Protein AF-A0A7S2IHF7-F1 (afdb_monomer_lite)

pLDDT: mean 71.05, std 26.05, range [34.0, 98.81]

Secondary structure (DSSP, 8-state):
-----------S----PPPS--TT-TT--HHHHHHHHHHHHHHHHHHHHHHHHHHHHHHHHHHHHHHHHHHHHHHHHHHHHHHHHHHHHHHHHHHHHHHHHHHHHHHHHHHHHHHHHHHHHHHHHHHHHHHHHHHHHHHHHH------------PPPP-------------------------PPPP-PPP--PPPPPP-------------------------

Foldseek 3Di:
DDDDDDDDDPDDDDPPDDDPPDPPPPDCPPVNVVVVVVVVVVVVVVVVVVVVVVVVVVVVVVVVVVVVVVVVVVVVVVVVVVVVVVVVVVVVVVVVVVVVVVVVVVVVVVVVVVVVVVVVVVVVVVVVVVVVVVVVVVVVVVPPDDDDDDDDDDDDDDDDDPPDDDPPDDDDPPDDDPPPPDPDDDDDDDDPDDDDDPDDDDDDDDDDDDDDDDDDDDDDDDDD

Radius of gyration: 58.21 Å; chains: 1; bounding box: 93×61×175 Å

Organism: NCBI:txid1333877

Structure (mmCIF, N/CA/C/O backbone):
data_AF-A0A7S2IHF7-F1
#
_entry.id   AF-A0A7S2IHF7-F1
#
loop_
_atom_site.group_PDB
_atom_site.id
_atom_site.type_symbol
_atom_site.label_atom_id
_atom_site.label_alt_id
_atom_site.label_comp_id
_atom_site.label_asym_id
_atom_site.label_entity_id
_atom_site.label_seq_id
_atom_site.pdbx_PDB_ins_code
_atom_site.Cartn_x
_atom_site.Cartn_y
_atom_site.Cartn_z
_atom_site.occupancy
_atom_site.B_iso_or_equiv
_atom_site.auth_seq_id
_atom_site.auth_comp_id
_atom_site.auth_asym_id
_atom_site.auth_atom_id
_atom_site.pdbx_PDB_model_num
ATOM 1 N N . VAL A 1 1 ? 30.485 -37.195 -53.547 1.00 47.12 1 VAL A N 1
ATOM 2 C CA . VAL A 1 1 ? 30.297 -36.501 -54.841 1.00 47.12 1 VAL A CA 1
ATOM 3 C C . VAL A 1 1 ? 31.143 -35.241 -54.797 1.00 47.12 1 VAL A C 1
ATOM 5 O O . VAL A 1 1 ? 30.773 -34.296 -54.117 1.00 47.12 1 VAL A O 1
ATOM 8 N N . GLN A 1 2 ? 32.349 -35.296 -55.366 1.00 35.88 2 GLN A N 1
ATOM 9 C CA . GLN A 1 2 ? 33.248 -34.144 -55.446 1.00 35.88 2 GLN A CA 1
ATOM 10 C C . GLN A 1 2 ? 32.819 -33.263 -56.622 1.00 35.88 2 GLN A C 1
ATOM 12 O O . GLN A 1 2 ? 32.688 -33.765 -57.735 1.00 35.88 2 GLN A O 1
ATOM 17 N N . ALA A 1 3 ? 32.587 -31.975 -56.370 1.00 44.91 3 ALA A N 1
ATOM 18 C CA . ALA A 1 3 ? 32.311 -30.992 -57.408 1.00 44.91 3 ALA A CA 1
ATOM 19 C C . ALA A 1 3 ? 33.636 -30.386 -57.891 1.0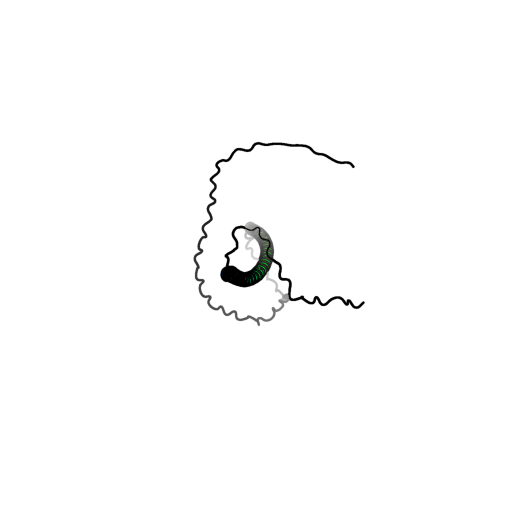0 44.91 3 ALA A C 1
ATOM 21 O O . ALA A 1 3 ? 34.196 -29.480 -57.278 1.00 44.91 3 ALA A O 1
ATOM 22 N N . THR A 1 4 ? 34.157 -30.933 -58.983 1.00 48.97 4 THR A N 1
ATOM 23 C CA . THR A 1 4 ? 35.101 -30.269 -59.883 1.00 48.97 4 THR A CA 1
ATOM 24 C C . THR A 1 4 ? 34.315 -29.383 -60.848 1.00 48.97 4 THR A C 1
ATOM 26 O O . THR A 1 4 ? 33.292 -29.839 -61.340 1.00 48.97 4 THR A O 1
ATOM 29 N N . LEU A 1 5 ? 34.799 -28.155 -61.105 1.00 43.44 5 LEU A N 1
ATOM 30 C CA . LEU A 1 5 ? 34.499 -27.208 -62.213 1.00 43.44 5 LEU A CA 1
ATOM 31 C C . LEU A 1 5 ? 34.428 -25.779 -61.636 1.00 43.44 5 LEU A C 1
ATOM 33 O O . LEU A 1 5 ? 33.705 -25.546 -60.682 1.00 43.44 5 LEU A O 1
ATOM 37 N N . ALA A 1 6 ? 35.107 -24.746 -62.126 1.00 44.78 6 ALA A N 1
ATOM 38 C CA . ALA A 1 6 ? 36.103 -24.588 -63.175 1.00 44.78 6 ALA A CA 1
ATOM 39 C C . ALA A 1 6 ? 36.870 -23.290 -62.842 1.00 44.78 6 ALA A C 1
ATOM 41 O O . ALA A 1 6 ? 36.263 -22.293 -62.449 1.00 44.78 6 ALA A O 1
ATOM 42 N N . LYS A 1 7 ? 38.202 -23.285 -62.971 1.00 44.66 7 LYS A N 1
ATOM 43 C CA . LYS A 1 7 ? 39.003 -22.056 -62.870 1.00 44.66 7 LYS A CA 1
ATOM 44 C C . LYS A 1 7 ? 38.738 -21.214 -64.118 1.00 44.66 7 LYS A C 1
ATOM 46 O O . LYS A 1 7 ? 39.172 -21.589 -65.202 1.00 44.66 7 LYS A O 1
ATOM 51 N N . ALA A 1 8 ? 38.037 -20.095 -63.965 1.00 45.62 8 ALA A N 1
ATOM 52 C CA . ALA A 1 8 ? 37.931 -19.088 -65.012 1.00 45.62 8 ALA A CA 1
ATOM 53 C C . ALA A 1 8 ? 39.279 -18.363 -65.134 1.00 45.62 8 ALA A C 1
ATOM 55 O O . ALA A 1 8 ? 39.647 -17.543 -64.293 1.00 45.62 8 ALA A O 1
ATOM 56 N N . THR A 1 9 ? 40.039 -18.710 -66.166 1.00 46.09 9 THR A N 1
ATOM 57 C CA . THR A 1 9 ? 41.193 -17.941 -66.624 1.00 46.09 9 THR A CA 1
ATOM 58 C C . THR A 1 9 ? 40.673 -16.658 -67.264 1.00 46.09 9 THR A C 1
ATOM 60 O O . THR A 1 9 ? 40.050 -16.706 -68.324 1.00 46.09 9 THR A O 1
ATOM 63 N N . TRP A 1 10 ? 40.890 -15.516 -66.613 1.00 39.16 10 TRP A N 1
ATOM 64 C CA . TRP A 1 10 ? 40.665 -14.214 -67.233 1.00 39.16 10 TRP A CA 1
ATOM 65 C C . TRP A 1 10 ? 41.700 -14.035 -68.341 1.00 39.16 10 TRP A C 1
ATOM 67 O O . TRP A 1 10 ? 42.886 -13.871 -68.071 1.00 39.16 10 TRP A O 1
ATOM 77 N N . ALA A 1 11 ? 41.246 -14.139 -69.586 1.00 40.59 11 ALA A N 1
ATOM 78 C CA . ALA A 1 11 ? 42.044 -13.805 -70.749 1.00 40.59 11 ALA A CA 1
ATOM 79 C C . ALA A 1 11 ? 42.233 -12.282 -70.794 1.00 40.59 11 ALA A C 1
ATOM 81 O O . ALA A 1 11 ? 41.284 -11.527 -71.012 1.00 40.59 11 ALA A O 1
ATOM 82 N N . GLU A 1 12 ? 43.469 -11.842 -70.567 1.00 47.75 12 GLU A N 1
ATOM 83 C CA . GLU A 1 12 ? 43.973 -10.564 -71.061 1.00 47.75 12 GLU A CA 1
ATOM 84 C C . GLU A 1 12 ? 43.771 -10.490 -72.581 1.00 47.75 12 GLU A C 1
ATOM 86 O O . GLU A 1 12 ? 44.099 -11.428 -73.307 1.00 47.75 12 GLU A O 1
ATOM 91 N N . GLY A 1 13 ? 43.256 -9.357 -73.064 1.00 53.56 13 GLY A N 1
ATOM 92 C CA . GLY A 1 13 ? 43.267 -9.025 -74.490 1.00 53.56 13 GLY A CA 1
ATOM 93 C C . GLY A 1 13 ? 41.929 -9.160 -75.214 1.00 53.56 13 GLY A C 1
ATOM 94 O O . GLY A 1 13 ? 41.817 -9.900 -76.183 1.00 53.56 13 GLY A O 1
ATOM 95 N N . ALA A 1 14 ? 40.934 -8.361 -74.823 1.00 43.34 14 ALA A N 1
ATOM 96 C CA . ALA A 1 14 ? 39.845 -7.981 -75.721 1.00 43.34 14 ALA A CA 1
ATOM 97 C C . ALA A 1 14 ? 39.865 -6.457 -75.894 1.00 43.34 14 ALA A C 1
ATOM 99 O O . ALA A 1 14 ? 39.253 -5.710 -75.132 1.00 43.34 14 ALA A O 1
ATOM 100 N N . SER A 1 15 ? 40.619 -6.003 -76.899 1.00 52.41 15 SER A N 1
ATOM 101 C CA . SER A 1 15 ? 40.496 -4.657 -77.460 1.00 52.41 15 SER A CA 1
ATOM 102 C C . SER A 1 15 ? 39.120 -4.552 -78.119 1.00 52.41 15 SER A C 1
ATOM 104 O O . SER A 1 15 ? 38.928 -4.931 -79.273 1.00 52.41 15 SER A O 1
ATOM 106 N N . LEU A 1 16 ? 38.127 -4.128 -77.341 1.00 47.09 16 LEU A N 1
ATOM 107 C CA . LEU A 1 16 ? 36.804 -3.791 -77.844 1.00 47.09 16 LEU A CA 1
ATOM 108 C C . LEU A 1 16 ? 36.892 -2.402 -78.477 1.00 47.09 16 LEU A C 1
ATOM 110 O O . LEU A 1 16 ? 36.937 -1.385 -77.786 1.00 47.09 16 LEU A O 1
ATOM 114 N N . ALA A 1 17 ? 36.948 -2.384 -79.808 1.00 46.88 17 ALA A N 1
ATOM 115 C CA . ALA A 1 17 ? 36.742 -1.187 -80.606 1.00 46.88 17 ALA A CA 1
ATOM 116 C C . ALA A 1 17 ? 35.427 -0.506 -80.183 1.00 46.88 17 ALA A C 1
ATOM 118 O O . ALA A 1 17 ? 34.369 -1.136 -80.130 1.00 46.88 17 ALA A O 1
ATOM 119 N N . ALA A 1 18 ? 35.521 0.778 -79.841 1.00 46.97 18 ALA A N 1
ATOM 120 C CA . ALA A 1 18 ? 34.407 1.572 -79.345 1.00 46.97 18 ALA A CA 1
ATOM 121 C C . ALA A 1 18 ? 33.291 1.704 -80.405 1.00 46.97 18 ALA A C 1
ATOM 123 O O . ALA A 1 18 ? 33.592 1.996 -81.565 1.00 46.97 18 ALA A O 1
ATOM 124 N N . PRO A 1 19 ? 32.003 1.552 -80.042 1.00 45.91 19 PRO A N 1
ATOM 125 C CA . PRO A 1 19 ? 30.912 1.832 -80.964 1.00 45.91 19 PRO A CA 1
ATOM 126 C C . PRO A 1 19 ? 30.807 3.348 -81.210 1.00 45.91 19 PRO A C 1
ATOM 128 O O . PRO A 1 19 ? 30.546 4.136 -80.302 1.00 45.91 19 PRO A O 1
ATOM 131 N N . ALA A 1 20 ? 31.013 3.750 -82.465 1.00 52.78 20 ALA A N 1
ATOM 132 C CA . ALA A 1 20 ? 31.116 5.134 -82.934 1.00 52.78 20 ALA A CA 1
ATOM 133 C C . ALA A 1 20 ? 29.759 5.855 -83.107 1.00 52.78 20 ALA A C 1
ATOM 135 O O . ALA A 1 20 ? 29.514 6.481 -84.135 1.00 52.78 20 ALA A O 1
ATOM 136 N N . TRP A 1 21 ? 28.864 5.790 -82.115 1.00 49.66 21 TRP A N 1
ATOM 137 C CA . TRP A 1 21 ? 27.561 6.478 -82.186 1.00 49.66 21 TRP A CA 1
ATOM 138 C C . TRP A 1 21 ? 27.109 7.125 -80.867 1.00 49.66 21 TRP A C 1
ATOM 140 O O . TRP A 1 21 ? 25.927 7.151 -80.541 1.00 49.66 21 TRP A O 1
ATOM 150 N N . VAL A 1 22 ? 28.044 7.719 -80.120 1.00 42.94 22 VAL A N 1
ATOM 151 C CA . VAL A 1 22 ? 27.706 8.701 -79.074 1.00 42.94 22 VAL A CA 1
ATOM 152 C C . VAL A 1 22 ? 28.400 10.025 -79.409 1.00 42.94 22 VAL A C 1
ATOM 154 O O . VAL A 1 22 ? 29.576 10.203 -79.078 1.00 42.94 22 VAL A O 1
ATOM 157 N N . PRO A 1 23 ? 27.721 10.968 -80.089 1.00 46.62 23 PRO A N 1
ATOM 158 C CA . PRO A 1 23 ? 28.253 12.308 -80.280 1.00 46.62 23 PRO A CA 1
ATOM 159 C C . PRO A 1 23 ? 28.192 13.034 -78.932 1.00 46.62 23 PRO A C 1
ATOM 161 O O . PRO A 1 23 ? 27.117 13.394 -78.463 1.00 46.62 23 PRO A O 1
ATOM 164 N N . GLY A 1 24 ? 29.346 13.200 -78.282 1.00 53.09 24 GLY A N 1
ATOM 165 C CA . GLY A 1 24 ? 29.470 13.987 -77.047 1.00 53.09 24 GLY A CA 1
ATOM 166 C C . GLY A 1 24 ? 30.483 13.477 -76.019 1.00 53.09 24 GLY A C 1
ATOM 167 O O . GLY A 1 24 ? 30.840 14.224 -75.115 1.00 53.09 24 GLY A O 1
ATOM 168 N N . CYS A 1 25 ? 30.994 12.247 -76.148 1.00 50.47 25 CYS A N 1
ATOM 169 C CA . CYS A 1 25 ? 31.891 11.653 -75.140 1.00 50.47 25 CYS A CA 1
ATOM 170 C C . CYS A 1 25 ? 33.349 11.471 -75.600 1.00 50.47 25 CYS A C 1
ATOM 172 O O . CYS A 1 25 ? 34.126 10.799 -74.928 1.00 50.47 25 CYS A O 1
ATOM 174 N N . ALA A 1 26 ? 33.757 12.073 -76.718 1.00 49.72 26 ALA A N 1
ATOM 175 C CA . ALA A 1 26 ? 35.154 12.086 -77.158 1.00 49.72 26 ALA A CA 1
ATOM 176 C C . ALA A 1 26 ? 35.911 13.235 -76.465 1.00 49.72 26 ALA A C 1
ATOM 178 O O . ALA A 1 26 ? 36.221 14.247 -77.083 1.00 49.72 26 ALA A O 1
ATOM 179 N N . GLY A 1 27 ? 36.131 13.128 -75.152 1.00 53.22 27 GLY A N 1
ATOM 180 C CA . GLY A 1 27 ? 36.821 14.186 -74.402 1.00 53.22 27 GLY A CA 1
ATOM 181 C C . GLY A 1 27 ? 36.729 14.134 -72.878 1.00 53.22 27 GLY A C 1
ATOM 182 O O . GLY A 1 27 ? 37.362 14.954 -72.220 1.00 53.22 27 GLY A O 1
ATOM 183 N N . MET A 1 28 ? 36.004 13.183 -72.278 1.00 56.00 28 MET A N 1
ATOM 184 C CA . MET A 1 28 ? 36.169 12.918 -70.844 1.00 56.00 28 MET A CA 1
ATOM 185 C C . MET A 1 28 ? 37.476 12.155 -70.653 1.00 56.00 28 MET A C 1
ATOM 187 O O . MET A 1 28 ? 37.518 10.927 -70.694 1.00 56.00 28 MET A O 1
ATOM 191 N N . GLY A 1 29 ? 38.575 12.899 -70.511 1.00 58.16 29 GLY A N 1
ATOM 192 C CA . GLY A 1 29 ? 39.870 12.322 -70.173 1.00 58.16 29 GLY A CA 1
ATOM 193 C C . GLY A 1 29 ? 39.739 11.447 -68.928 1.00 58.16 29 GLY A C 1
ATOM 194 O O . GLY A 1 29 ? 38.945 11.753 -68.037 1.00 58.16 29 GLY A O 1
ATOM 195 N N . VAL A 1 30 ? 40.525 10.372 -68.857 1.00 62.78 30 VAL A N 1
ATOM 196 C CA . VAL A 1 30 ? 40.611 9.420 -67.728 1.00 62.78 30 VAL A CA 1
ATOM 197 C C . VAL A 1 30 ? 40.627 10.084 -66.337 1.00 62.78 30 VAL A C 1
ATOM 199 O O . VAL A 1 30 ? 40.156 9.496 -65.366 1.00 62.78 30 VAL A O 1
ATOM 202 N N . ASN A 1 31 ? 41.072 11.340 -66.264 1.00 70.56 31 ASN A N 1
ATOM 203 C CA . ASN A 1 31 ? 41.049 12.200 -65.082 1.00 70.56 31 ASN A CA 1
ATOM 204 C C . ASN A 1 31 ? 39.624 12.480 -64.551 1.00 70.56 31 ASN A C 1
ATOM 206 O O . ASN A 1 31 ? 39.405 12.405 -63.350 1.00 70.56 31 ASN A O 1
ATOM 210 N N . THR A 1 32 ? 38.632 12.699 -65.419 1.00 81.81 32 THR A N 1
ATOM 211 C CA . THR A 1 32 ? 37.234 12.989 -65.023 1.00 81.81 32 THR A CA 1
ATOM 212 C C . THR A 1 32 ? 36.519 11.777 -64.415 1.00 81.81 32 THR A C 1
ATOM 214 O O . THR A 1 32 ? 35.827 11.889 -63.407 1.00 81.81 32 THR A O 1
ATOM 217 N N . VAL A 1 33 ? 36.733 10.578 -64.968 1.00 86.25 33 VAL A N 1
ATOM 218 C CA . VAL A 1 33 ? 36.189 9.329 -64.406 1.00 86.25 33 VAL A CA 1
ATOM 219 C C . VAL A 1 33 ? 36.846 9.007 -63.061 1.00 86.25 33 VAL A C 1
ATOM 221 O O . VAL A 1 33 ? 36.171 8.546 -62.138 1.00 86.25 33 VAL A O 1
ATOM 224 N N . ALA A 1 34 ? 38.150 9.260 -62.923 1.00 87.25 34 ALA A N 1
ATOM 225 C CA . ALA A 1 34 ? 38.859 9.100 -61.656 1.00 87.25 34 ALA A CA 1
ATOM 226 C C . ALA A 1 34 ? 38.348 10.076 -60.580 1.00 87.25 34 ALA A C 1
ATOM 228 O O . ALA A 1 34 ? 38.154 9.673 -59.434 1.00 87.25 34 ALA A O 1
ATOM 229 N N . GLU A 1 35 ? 38.059 11.324 -60.950 1.00 90.00 35 GLU A N 1
ATOM 230 C CA . GLU A 1 35 ? 37.479 12.330 -60.055 1.00 90.00 35 GLU A CA 1
ATOM 231 C C . GLU A 1 35 ? 36.074 11.964 -59.585 1.00 90.00 35 GLU A C 1
ATOM 233 O O . GLU A 1 35 ? 35.803 12.033 -58.388 1.00 90.00 35 GLU A O 1
ATOM 238 N N . LEU A 1 36 ? 35.204 11.501 -60.486 1.00 93.50 36 LEU A N 1
ATOM 239 C CA . LEU A 1 36 ? 33.861 11.041 -60.121 1.00 93.50 36 LEU A CA 1
ATOM 240 C C . LEU A 1 36 ? 33.907 9.829 -59.182 1.00 93.50 36 LEU A C 1
ATOM 242 O O . LEU A 1 36 ? 33.154 9.767 -58.212 1.00 93.50 36 LEU A O 1
ATOM 246 N N . ARG A 1 37 ? 34.818 8.878 -59.427 1.00 94.75 37 ARG A N 1
ATOM 247 C CA . ARG A 1 37 ? 35.030 7.725 -58.535 1.00 94.75 37 ARG A CA 1
ATOM 248 C C . ARG A 1 37 ? 35.521 8.156 -57.157 1.00 94.75 37 ARG A C 1
ATOM 250 O O . ARG A 1 37 ? 35.029 7.638 -56.158 1.00 94.75 37 ARG A O 1
ATOM 257 N N . ARG A 1 38 ? 36.460 9.105 -57.101 1.00 94.44 38 ARG A N 1
ATOM 258 C CA . ARG A 1 38 ? 36.952 9.683 -55.846 1.00 94.44 38 ARG A CA 1
ATOM 259 C C . ARG A 1 38 ? 35.832 10.405 -55.095 1.00 94.44 38 ARG A C 1
ATOM 261 O O . ARG A 1 38 ? 35.619 10.100 -53.929 1.00 94.44 38 ARG A O 1
ATOM 268 N N . GLY A 1 39 ? 35.070 11.267 -55.766 1.00 95.19 39 GLY A N 1
ATOM 269 C CA . GLY A 1 39 ? 33.949 11.988 -55.158 1.00 95.19 39 GLY A CA 1
ATOM 270 C C . GLY A 1 39 ? 32.856 11.054 -54.630 1.00 95.19 39 GLY A C 1
ATOM 271 O O . GLY A 1 39 ? 32.352 11.259 -53.530 1.00 95.19 39 GLY A O 1
ATOM 272 N N . LEU A 1 40 ? 32.534 9.974 -55.353 1.00 96.12 40 LEU A N 1
ATOM 273 C CA . LEU A 1 40 ? 31.594 8.957 -54.872 1.00 96.12 40 LEU A CA 1
ATOM 274 C C . LEU A 1 40 ? 32.135 8.199 -53.651 1.00 96.12 40 LEU A C 1
ATOM 276 O O . LEU A 1 40 ? 31.376 7.920 -52.722 1.00 96.12 40 LEU A O 1
ATOM 280 N N . ALA A 1 41 ? 33.426 7.863 -53.639 1.00 95.62 41 ALA A N 1
ATOM 281 C CA . ALA A 1 41 ? 34.061 7.203 -52.502 1.00 95.62 41 ALA A CA 1
ATOM 282 C C . ALA A 1 41 ? 34.080 8.111 -51.261 1.00 95.62 41 ALA A C 1
ATOM 284 O O . ALA A 1 41 ? 33.752 7.658 -50.166 1.00 95.62 41 ALA A O 1
ATOM 285 N N . GLU A 1 42 ? 34.395 9.395 -51.435 1.00 96.75 42 GLU A N 1
ATOM 286 C CA . GLU A 1 42 ? 34.364 10.408 -50.376 1.00 96.75 42 GLU A CA 1
ATOM 287 C C . GLU A 1 42 ? 32.947 10.610 -49.831 1.00 96.75 42 GLU A C 1
ATOM 289 O O . GLU A 1 42 ? 32.743 10.552 -48.618 1.00 96.75 42 GLU A O 1
ATOM 294 N N . PHE A 1 43 ? 31.954 10.757 -50.714 1.00 96.75 43 PHE A N 1
ATOM 295 C CA . PHE A 1 43 ? 30.546 10.857 -50.332 1.00 96.75 43 PHE A CA 1
ATOM 296 C C . PHE A 1 43 ? 30.082 9.620 -49.553 1.00 96.75 43 PHE A C 1
ATOM 298 O O . PHE A 1 43 ? 29.520 9.739 -48.467 1.00 96.75 43 PHE A O 1
ATOM 305 N N . SER A 1 44 ? 30.389 8.422 -50.057 1.00 97.06 44 SER A N 1
ATOM 306 C CA . SER A 1 44 ? 30.037 7.163 -49.390 1.00 97.06 44 SER A CA 1
ATOM 307 C C . SER A 1 44 ? 30.718 7.036 -48.024 1.00 97.06 44 SER A C 1
ATOM 309 O O . SER A 1 44 ? 30.103 6.584 -47.060 1.00 97.06 44 SER A O 1
ATOM 311 N N . SER A 1 45 ? 31.979 7.464 -47.910 1.00 97.44 45 SER A N 1
ATOM 312 C CA . SER A 1 45 ? 32.706 7.493 -46.639 1.00 97.44 45 SER A CA 1
ATOM 313 C C . SER A 1 45 ? 32.065 8.457 -45.637 1.00 97.44 45 SER A C 1
ATOM 315 O O . SER A 1 45 ? 31.972 8.131 -44.452 1.00 97.44 45 SER A O 1
ATOM 317 N N . LEU A 1 46 ? 31.618 9.630 -46.092 1.00 97.69 46 LEU A N 1
ATOM 318 C CA . LEU A 1 46 ? 30.951 10.616 -45.246 1.00 97.69 46 LEU A CA 1
ATOM 319 C C . LEU A 1 46 ? 29.589 10.110 -44.753 1.00 97.69 46 LEU A C 1
ATOM 321 O O . LEU A 1 46 ? 29.306 10.196 -43.560 1.00 97.69 46 LEU A O 1
ATOM 325 N N . GLU A 1 47 ? 28.780 9.518 -45.633 1.00 98.12 47 GLU A N 1
ATOM 326 C CA . GLU A 1 47 ? 27.493 8.914 -45.265 1.00 98.12 47 GLU A CA 1
ATOM 327 C C . GLU A 1 47 ? 27.666 7.781 -44.246 1.00 98.12 47 GLU A C 1
ATOM 329 O O . GLU A 1 47 ? 26.973 7.730 -43.227 1.00 98.12 47 GLU A O 1
ATOM 334 N N . LEU A 1 48 ? 28.659 6.908 -44.442 1.00 97.75 48 LEU A N 1
ATOM 335 C CA . LEU A 1 48 ? 28.979 5.859 -43.472 1.00 97.75 48 LEU A CA 1
ATOM 336 C C . LEU A 1 48 ? 29.430 6.433 -42.122 1.00 97.75 48 LEU A C 1
ATOM 338 O O . LEU A 1 48 ? 29.049 5.906 -41.072 1.00 97.75 48 LEU A O 1
ATOM 342 N N . ALA A 1 49 ? 30.215 7.513 -42.124 1.00 97.88 49 ALA A N 1
ATOM 343 C CA . ALA A 1 49 ? 30.620 8.199 -40.901 1.00 97.88 49 ALA A CA 1
ATOM 344 C C . ALA A 1 49 ? 29.416 8.822 -40.170 1.00 97.88 49 ALA A C 1
ATOM 346 O O . ALA A 1 49 ? 29.293 8.663 -38.952 1.00 97.88 49 ALA A O 1
ATOM 347 N N . ASN A 1 50 ? 28.495 9.452 -40.906 1.00 98.12 50 ASN A N 1
ATOM 348 C CA . ASN A 1 50 ? 27.255 10.016 -40.370 1.00 98.12 50 ASN A CA 1
ATOM 349 C C . ASN A 1 50 ? 26.371 8.934 -39.747 1.00 98.12 50 ASN A C 1
ATOM 351 O O . ASN A 1 50 ? 25.982 9.051 -38.583 1.00 98.12 50 ASN A O 1
ATOM 355 N N . HIS A 1 51 ? 26.132 7.836 -40.467 1.00 98.31 51 HIS A N 1
ATOM 356 C CA . HIS A 1 51 ? 25.370 6.706 -39.948 1.00 98.31 51 HIS A CA 1
ATOM 357 C C . HIS A 1 51 ? 26.021 6.093 -38.709 1.00 98.31 51 HIS A C 1
ATOM 359 O O . HIS A 1 51 ? 25.333 5.825 -37.725 1.00 98.31 51 HIS A O 1
ATOM 365 N N . ARG A 1 52 ? 27.348 5.917 -38.699 1.00 98.44 52 ARG A N 1
ATOM 366 C CA . ARG A 1 52 ? 28.072 5.446 -37.509 1.00 98.44 52 ARG A CA 1
ATOM 367 C C . ARG A 1 52 ? 27.864 6.388 -36.322 1.00 98.44 52 ARG A C 1
ATOM 369 O O . ARG A 1 52 ? 27.626 5.912 -35.212 1.00 98.44 52 ARG A O 1
ATOM 376 N N . ALA A 1 53 ? 27.923 7.700 -36.539 1.00 98.00 53 ALA A N 1
ATOM 377 C CA . ALA A 1 53 ? 27.670 8.684 -35.492 1.00 98.00 53 ALA A CA 1
ATOM 378 C C . ALA A 1 53 ? 26.214 8.635 -34.992 1.00 98.00 53 ALA A C 1
ATOM 380 O O . ALA A 1 53 ? 25.976 8.699 -33.785 1.00 98.00 53 ALA A O 1
ATOM 381 N N . ASP A 1 54 ? 25.240 8.466 -35.889 1.00 98.50 54 ASP A N 1
ATOM 382 C CA . ASP A 1 54 ? 23.830 8.279 -35.536 1.00 98.50 54 ASP A CA 1
ATOM 383 C C . ASP A 1 54 ? 23.595 7.019 -34.706 1.00 98.50 54 ASP A C 1
ATOM 385 O O . ASP A 1 54 ? 22.928 7.079 -33.669 1.00 98.50 54 ASP A O 1
ATOM 389 N N . PHE A 1 55 ? 24.163 5.886 -35.122 1.00 98.38 55 PHE A N 1
ATOM 390 C CA . PHE A 1 55 ? 24.090 4.645 -34.357 1.00 98.38 55 PHE A CA 1
ATOM 391 C C . PHE A 1 55 ? 24.745 4.799 -32.985 1.00 98.38 55 PHE A C 1
ATOM 393 O O . PHE A 1 55 ? 24.156 4.372 -31.995 1.00 98.38 55 PHE A O 1
ATOM 400 N N . GLY A 1 56 ? 25.890 5.483 -32.898 1.00 98.50 56 GLY A N 1
ATOM 401 C CA . GLY A 1 56 ? 26.535 5.806 -31.624 1.00 98.50 56 GLY A CA 1
ATOM 402 C C . GLY A 1 56 ? 25.625 6.614 -30.693 1.00 98.50 56 GLY A C 1
ATOM 403 O O . GLY A 1 56 ? 25.432 6.242 -29.536 1.00 98.50 56 GLY A O 1
ATOM 404 N N . ARG A 1 57 ? 24.977 7.668 -31.208 1.00 98.62 57 ARG A N 1
ATOM 405 C CA . ARG A 1 57 ? 24.006 8.469 -30.439 1.00 98.62 57 ARG A CA 1
ATOM 406 C C . ARG A 1 57 ? 22.809 7.642 -29.973 1.00 98.62 57 ARG A C 1
ATOM 408 O O . ARG A 1 57 ? 22.355 7.801 -28.841 1.00 98.62 57 ARG A O 1
ATOM 415 N N . ARG A 1 58 ? 22.270 6.775 -30.834 1.00 98.62 58 ARG A N 1
ATOM 416 C CA . ARG A 1 58 ? 21.136 5.902 -30.488 1.00 98.62 58 ARG A CA 1
ATOM 417 C C . ARG A 1 58 ? 21.525 4.874 -29.429 1.00 98.62 58 ARG A C 1
ATOM 419 O O . ARG A 1 58 ? 20.780 4.714 -28.471 1.00 98.62 58 ARG A O 1
ATOM 426 N N . ALA A 1 59 ? 22.695 4.250 -29.552 1.00 98.56 59 ALA A N 1
ATOM 427 C CA . ALA A 1 59 ? 23.215 3.313 -28.560 1.00 98.56 59 ALA A CA 1
ATOM 428 C C . ALA A 1 59 ? 23.385 3.982 -27.186 1.00 98.56 59 ALA A C 1
ATOM 430 O O . ALA A 1 59 ? 22.949 3.435 -26.176 1.00 98.56 59 ALA A O 1
ATOM 431 N N . GLN A 1 60 ? 23.919 5.207 -27.147 1.00 98.62 60 GLN A N 1
ATOM 432 C CA . GLN A 1 60 ? 24.034 5.971 -25.903 1.00 98.62 60 GLN A CA 1
ATOM 433 C C . GLN A 1 60 ? 22.663 6.271 -25.279 1.00 98.62 60 GLN A C 1
ATOM 435 O O . GLN A 1 60 ? 22.489 6.101 -24.074 1.00 98.62 60 GLN A O 1
ATOM 440 N N . LYS A 1 61 ? 21.674 6.687 -26.083 1.00 98.69 61 LYS A N 1
ATOM 441 C CA . LYS A 1 61 ? 20.302 6.919 -25.598 1.00 98.69 61 LYS A CA 1
ATOM 442 C C . LYS A 1 61 ? 19.660 5.643 -25.050 1.00 98.69 61 LYS A C 1
ATOM 444 O O . LYS A 1 61 ? 19.006 5.704 -24.016 1.00 98.69 61 LYS A O 1
ATOM 449 N N . LEU A 1 62 ? 19.854 4.505 -25.717 1.00 98.69 62 LEU A N 1
ATOM 450 C CA . LEU A 1 62 ? 19.350 3.212 -25.245 1.00 98.69 62 LEU A CA 1
ATOM 451 C C . LEU A 1 62 ? 19.973 2.831 -23.902 1.00 98.69 62 LEU A C 1
ATOM 453 O O . LEU A 1 62 ? 19.237 2.516 -22.976 1.00 98.69 62 LEU A O 1
ATOM 457 N N . SER A 1 63 ? 21.293 2.969 -23.760 1.00 98.50 63 SER A N 1
ATOM 458 C CA . SER A 1 63 ? 21.976 2.728 -22.485 1.00 98.50 63 SER A CA 1
ATOM 459 C C . SER A 1 63 ? 21.451 3.642 -21.367 1.00 98.50 63 SER A C 1
ATOM 461 O O . SER A 1 63 ? 21.197 3.194 -20.253 1.00 98.50 63 SER A O 1
ATOM 463 N N . GLN A 1 64 ? 21.201 4.923 -21.655 1.00 98.62 64 GLN A N 1
ATOM 464 C CA . GLN A 1 64 ? 20.601 5.837 -20.677 1.00 98.62 64 GLN A CA 1
ATOM 465 C C . GLN A 1 64 ? 19.189 5.406 -20.265 1.00 98.62 64 GLN A C 1
ATOM 467 O O . GLN A 1 64 ? 18.864 5.452 -19.079 1.00 98.62 64 GLN A O 1
ATOM 472 N N . LEU A 1 65 ? 18.361 4.978 -21.221 1.00 98.75 65 LEU A N 1
ATOM 473 C CA . LEU A 1 65 ? 17.017 4.477 -20.939 1.00 98.75 65 LEU A CA 1
ATOM 474 C C . LEU A 1 65 ? 17.056 3.197 -20.106 1.00 98.75 65 LEU A C 1
ATOM 476 O O . LEU A 1 65 ? 16.304 3.100 -19.145 1.00 98.75 65 LEU A O 1
ATOM 480 N N . GLU A 1 66 ? 17.954 2.266 -20.416 1.00 98.75 66 GLU A N 1
ATOM 481 C CA . GLU A 1 66 ? 18.152 1.032 -19.650 1.00 98.75 66 GLU A CA 1
ATOM 482 C C . GLU A 1 66 ? 18.467 1.346 -18.181 1.00 98.75 66 GLU A C 1
ATOM 484 O O . GLU A 1 66 ? 17.719 0.949 -17.291 1.00 98.75 66 GLU A O 1
ATOM 489 N N . THR A 1 67 ? 19.442 2.227 -17.918 1.00 98.44 67 THR A N 1
ATOM 490 C CA . THR A 1 67 ? 19.743 2.650 -16.535 1.00 98.44 67 THR A CA 1
ATOM 491 C C . THR A 1 67 ? 18.592 3.397 -15.848 1.00 98.44 67 THR A C 1
ATOM 493 O O . THR A 1 67 ? 18.506 3.435 -14.617 1.00 98.44 67 THR A O 1
ATOM 496 N N . ALA A 1 68 ? 17.720 4.071 -16.602 1.00 98.56 68 ALA A N 1
ATOM 497 C CA . ALA A 1 68 ? 16.531 4.711 -16.047 1.00 98.56 68 ALA A CA 1
ATOM 498 C C . ALA A 1 68 ? 15.456 3.674 -15.693 1.00 98.56 68 ALA A C 1
ATOM 500 O O . ALA A 1 68 ? 14.865 3.762 -14.617 1.00 98.56 68 ALA A O 1
ATOM 501 N N . PHE A 1 69 ? 15.243 2.676 -16.554 1.00 98.56 69 PHE A N 1
ATOM 502 C CA . PHE A 1 69 ? 14.336 1.563 -16.290 1.00 98.56 69 PHE A CA 1
ATOM 503 C C . PHE A 1 69 ? 14.781 0.741 -15.085 1.00 98.56 69 PHE A C 1
ATOM 505 O O . PHE A 1 69 ? 13.950 0.473 -14.221 1.00 98.56 69 PHE A O 1
ATOM 512 N N . ASP A 1 70 ? 16.074 0.443 -14.955 1.00 98.69 70 ASP A N 1
ATOM 513 C CA . ASP A 1 70 ? 16.607 -0.275 -13.794 1.00 98.69 70 ASP A CA 1
ATOM 514 C C . ASP A 1 70 ? 16.314 0.468 -12.488 1.00 98.69 70 ASP A C 1
ATOM 516 O O . ASP A 1 70 ? 15.822 -0.120 -11.520 1.00 98.69 70 ASP A O 1
ATOM 520 N N . ARG A 1 71 ? 16.537 1.790 -12.472 1.00 98.56 71 ARG A N 1
ATOM 521 C CA . ARG A 1 71 ? 16.215 2.642 -11.318 1.00 98.56 71 ARG A CA 1
ATOM 522 C C . ARG A 1 71 ? 14.727 2.612 -10.985 1.00 98.56 71 ARG A C 1
ATOM 524 O O . ARG A 1 71 ? 14.373 2.414 -9.825 1.00 98.56 71 ARG A O 1
ATOM 531 N N . MET A 1 72 ? 13.859 2.752 -11.986 1.00 98.62 72 MET A N 1
ATOM 532 C CA . MET A 1 72 ? 12.411 2.681 -11.776 1.00 98.62 72 MET A CA 1
ATOM 533 C C . MET A 1 72 ? 11.970 1.307 -11.262 1.00 98.62 72 MET A C 1
ATOM 535 O O . MET A 1 72 ? 11.139 1.241 -10.360 1.00 98.62 72 MET A O 1
ATOM 539 N N . ALA A 1 73 ? 12.545 0.215 -11.771 1.00 98.69 73 ALA A N 1
ATOM 540 C CA . ALA A 1 73 ? 12.251 -1.134 -11.297 1.00 98.69 73 ALA A CA 1
ATOM 541 C C . ALA A 1 73 ? 12.624 -1.307 -9.814 1.00 98.69 73 ALA A C 1
ATOM 543 O O . ALA A 1 73 ? 11.839 -1.847 -9.035 1.00 98.69 73 ALA A O 1
ATOM 544 N N . HIS A 1 74 ? 13.775 -0.774 -9.395 1.00 98.62 74 HIS A N 1
ATOM 545 C CA . HIS A 1 74 ? 14.201 -0.804 -7.992 1.00 98.62 74 HIS A CA 1
ATOM 546 C C . HIS A 1 74 ? 13.280 0.035 -7.094 1.00 98.62 74 HIS A C 1
ATOM 548 O O . HIS A 1 74 ? 12.920 -0.388 -5.993 1.00 98.62 74 HIS A O 1
ATOM 554 N N . GLU A 1 75 ? 12.865 1.217 -7.555 1.00 98.69 75 GLU A N 1
ATOM 555 C CA . GLU A 1 75 ? 11.904 2.051 -6.829 1.00 98.69 75 GLU A CA 1
ATOM 556 C C . GLU A 1 75 ? 10.535 1.380 -6.693 1.00 98.69 75 GLU A C 1
ATOM 558 O O . GLU A 1 75 ? 9.932 1.441 -5.618 1.00 98.69 75 GLU A O 1
ATOM 563 N N . LEU A 1 76 ? 10.051 0.720 -7.749 1.00 98.75 76 LEU A N 1
ATOM 564 C CA . LEU A 1 76 ? 8.801 -0.037 -7.724 1.00 98.75 76 LEU A CA 1
ATOM 565 C C . LEU A 1 76 ? 8.875 -1.197 -6.733 1.00 98.75 76 LEU A C 1
ATOM 567 O O . LEU A 1 76 ? 8.008 -1.286 -5.868 1.00 98.75 76 LEU A O 1
ATOM 571 N N . ALA A 1 77 ? 9.940 -2.002 -6.772 1.00 98.62 77 ALA A N 1
ATOM 572 C CA . ALA A 1 77 ? 10.141 -3.094 -5.820 1.00 98.62 77 ALA A CA 1
ATOM 573 C C . ALA A 1 77 ? 10.172 -2.588 -4.367 1.00 98.62 77 ALA A C 1
ATOM 575 O O . ALA A 1 77 ? 9.559 -3.170 -3.471 1.00 98.62 77 ALA A O 1
ATOM 576 N N . ARG A 1 78 ? 10.829 -1.448 -4.112 1.00 98.69 78 ARG A N 1
ATOM 577 C CA . ARG A 1 78 ? 10.831 -0.822 -2.782 1.00 98.69 78 ARG A CA 1
ATOM 578 C C . ARG A 1 78 ? 9.429 -0.385 -2.351 1.00 98.69 78 ARG A C 1
ATOM 580 O O . ARG A 1 78 ? 9.065 -0.581 -1.191 1.00 98.69 78 ARG A O 1
ATOM 587 N N . ARG A 1 79 ? 8.660 0.235 -3.252 1.00 98.69 79 ARG A N 1
ATOM 588 C CA . ARG A 1 79 ? 7.283 0.674 -2.971 1.00 98.69 79 ARG A CA 1
ATOM 589 C C . ARG A 1 79 ? 6.361 -0.510 -2.712 1.00 98.69 79 ARG A C 1
ATOM 591 O O . ARG A 1 79 ? 5.555 -0.432 -1.795 1.00 98.69 79 ARG A O 1
ATOM 598 N N . GLU A 1 80 ? 6.512 -1.597 -3.454 1.00 98.75 80 GLU A N 1
ATOM 599 C CA . GLU A 1 80 ? 5.755 -2.830 -3.246 1.00 98.75 80 GLU A CA 1
ATOM 600 C C . GLU A 1 80 ? 5.999 -3.408 -1.845 1.00 98.75 80 GLU A C 1
ATOM 602 O O . GLU A 1 80 ? 5.051 -3.670 -1.107 1.00 98.75 80 GLU A O 1
ATOM 607 N N . MET A 1 81 ? 7.262 -3.495 -1.412 1.00 98.50 81 MET A N 1
ATOM 608 C CA . MET A 1 81 ? 7.584 -3.934 -0.048 1.00 98.50 81 MET A CA 1
ATOM 609 C C . MET A 1 81 ? 6.985 -3.017 1.027 1.00 98.50 81 MET A C 1
ATOM 611 O O . MET A 1 81 ? 6.545 -3.492 2.071 1.00 98.50 81 MET A O 1
ATOM 615 N N . GLU A 1 82 ? 6.990 -1.701 0.808 1.00 98.75 82 GLU A N 1
ATOM 616 C CA . GLU A 1 82 ? 6.385 -0.734 1.732 1.00 98.75 82 GLU A CA 1
ATOM 617 C C . GLU A 1 82 ? 4.860 -0.884 1.803 1.00 98.75 82 GLU A C 1
ATOM 619 O O . GLU A 1 82 ? 4.289 -0.845 2.891 1.00 98.75 82 GLU A O 1
ATOM 624 N N . VAL A 1 83 ? 4.197 -1.094 0.663 1.00 98.62 83 VAL A N 1
ATOM 625 C CA . VAL A 1 83 ? 2.753 -1.356 0.618 1.00 98.62 83 VAL A CA 1
ATOM 626 C C . VAL A 1 83 ? 2.420 -2.632 1.385 1.00 98.62 83 VAL A C 1
ATOM 628 O O . VAL A 1 83 ? 1.540 -2.589 2.239 1.00 98.62 83 VAL A O 1
ATOM 631 N N . ASN A 1 84 ? 3.159 -3.722 1.170 1.00 98.69 84 ASN A N 1
ATOM 632 C CA . ASN A 1 84 ? 2.930 -4.978 1.889 1.00 98.69 84 ASN A CA 1
ATOM 633 C C . ASN A 1 84 ? 3.071 -4.808 3.409 1.00 98.69 84 ASN A C 1
ATOM 635 O O . ASN A 1 84 ? 2.198 -5.241 4.156 1.00 98.69 84 ASN A O 1
ATOM 639 N N . ARG A 1 85 ? 4.093 -4.076 3.878 1.00 98.62 85 ARG A N 1
ATOM 640 C CA . ARG A 1 85 ? 4.228 -3.750 5.311 1.00 98.62 85 ARG A CA 1
ATOM 641 C C . ARG A 1 85 ? 3.025 -2.981 5.849 1.00 98.62 85 ARG A C 1
ATOM 643 O O . ARG A 1 85 ? 2.552 -3.260 6.946 1.00 98.62 85 ARG A O 1
ATOM 650 N N . ARG A 1 86 ? 2.515 -2.011 5.085 1.00 98.75 86 ARG A N 1
ATOM 651 C CA . ARG A 1 86 ? 1.339 -1.229 5.493 1.00 98.75 86 ARG A CA 1
ATOM 652 C C . ARG A 1 86 ? 0.073 -2.072 5.539 1.00 98.75 86 ARG A C 1
ATOM 654 O O . ARG A 1 86 ? -0.737 -1.855 6.433 1.00 98.75 86 ARG A O 1
ATOM 661 N N . VAL A 1 87 ? -0.093 -3.013 4.612 1.00 98.81 87 VAL A N 1
ATOM 662 C CA . VAL A 1 87 ? -1.210 -3.967 4.625 1.00 98.81 87 VAL A CA 1
ATOM 663 C C . VAL A 1 87 ? -1.166 -4.815 5.897 1.00 98.81 87 VAL A C 1
ATOM 665 O O . VAL A 1 87 ? -2.162 -4.871 6.617 1.00 98.81 87 VAL A O 1
ATOM 668 N N . ASP A 1 88 ? -0.005 -5.377 6.241 1.00 98.62 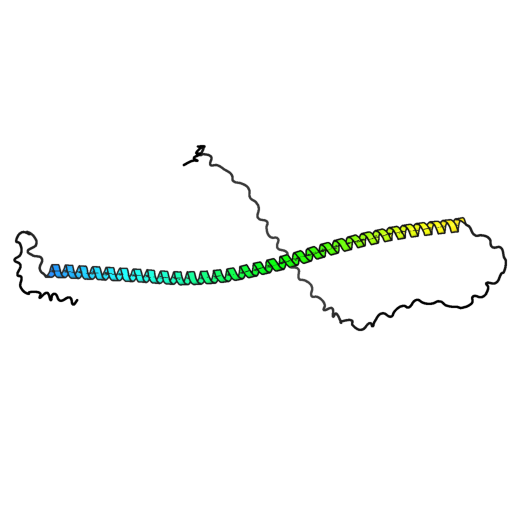88 ASP A N 1
ATOM 669 C CA . ASP A 1 88 ? 0.166 -6.157 7.474 1.00 98.62 88 ASP A CA 1
ATOM 670 C C . ASP A 1 88 ? -0.126 -5.323 8.732 1.00 98.62 88 ASP A C 1
ATOM 672 O O . ASP A 1 88 ? -0.796 -5.775 9.664 1.00 98.62 88 ASP A O 1
ATOM 676 N N . ASP A 1 89 ? 0.357 -4.082 8.766 1.00 98.69 89 ASP A N 1
ATOM 677 C CA . ASP A 1 89 ? 0.112 -3.153 9.866 1.00 98.69 89 ASP A CA 1
ATOM 678 C C . ASP A 1 89 ? -1.375 -2.801 10.019 1.00 98.69 89 ASP A C 1
ATOM 680 O O . ASP A 1 89 ? -1.868 -2.666 11.143 1.00 98.69 89 ASP A O 1
ATOM 684 N N . VAL A 1 90 ? -2.098 -2.622 8.910 1.00 98.75 90 VAL A N 1
ATOM 685 C CA . VAL A 1 90 ? -3.548 -2.384 8.922 1.00 98.75 90 VAL A CA 1
ATOM 686 C C . VAL A 1 90 ? -4.275 -3.608 9.471 1.00 98.75 90 VAL A C 1
ATOM 688 O O . VAL A 1 90 ? -5.028 -3.457 10.430 1.00 98.75 90 VAL A O 1
ATOM 691 N N . ALA A 1 91 ? -3.967 -4.813 8.986 1.00 98.62 91 ALA A N 1
ATOM 692 C CA . ALA A 1 91 ? -4.587 -6.051 9.465 1.00 98.62 91 ALA A CA 1
ATOM 693 C C . ALA A 1 91 ? -4.383 -6.270 10.980 1.00 98.62 91 ALA A C 1
ATOM 695 O O . ALA A 1 91 ? -5.302 -6.666 11.708 1.00 98.62 91 ALA A O 1
ATOM 696 N N . ARG A 1 92 ? -3.188 -5.951 11.501 1.00 98.69 92 ARG A N 1
ATOM 697 C CA . ARG A 1 92 ? -2.915 -5.975 12.951 1.00 98.69 92 ARG A CA 1
ATOM 698 C C . ARG A 1 92 ? -3.771 -4.967 13.715 1.00 98.69 92 ARG A C 1
ATOM 700 O O . ARG A 1 92 ? -4.275 -5.291 14.791 1.00 98.69 92 ARG A O 1
ATOM 707 N N . ARG A 1 93 ? -3.927 -3.746 13.192 1.00 98.69 93 ARG A N 1
ATOM 708 C CA . ARG A 1 93 ? -4.752 -2.706 13.830 1.00 98.69 93 ARG A CA 1
ATOM 709 C C . ARG A 1 93 ? -6.227 -3.079 13.828 1.00 98.69 93 ARG A C 1
ATOM 711 O O . ARG A 1 93 ? -6.860 -2.923 14.864 1.00 98.69 93 ARG A O 1
ATOM 718 N N . GLU A 1 94 ? -6.744 -3.608 12.727 1.00 98.81 94 GLU A N 1
ATOM 719 C CA . GLU A 1 94 ? -8.124 -4.098 12.631 1.00 98.81 94 GLU A CA 1
ATOM 720 C C . GLU A 1 94 ? -8.391 -5.194 13.666 1.00 98.81 94 GLU A C 1
ATOM 722 O O . GLU A 1 94 ? -9.346 -5.106 14.434 1.00 98.81 94 GLU A O 1
ATOM 727 N N . SER A 1 95 ? -7.475 -6.158 13.787 1.00 98.44 95 SER A N 1
ATOM 728 C CA . SER A 1 95 ? -7.567 -7.218 14.799 1.00 98.44 95 SER A CA 1
ATOM 729 C C . SER A 1 95 ? -7.566 -6.659 16.229 1.00 98.44 95 SER A C 1
ATOM 731 O O . SER A 1 95 ? -8.338 -7.095 17.083 1.00 98.44 95 SER A O 1
ATOM 733 N N . ALA A 1 96 ? -6.720 -5.661 16.505 1.00 98.69 96 ALA A N 1
ATOM 734 C CA . ALA A 1 96 ? -6.662 -5.004 17.810 1.00 98.69 96 ALA A CA 1
ATOM 735 C C . ALA A 1 96 ? -7.921 -4.174 18.120 1.00 98.69 96 ALA A C 1
ATOM 737 O O . ALA A 1 96 ? -8.325 -4.094 19.280 1.00 98.69 96 ALA A O 1
ATOM 738 N N . VAL A 1 97 ? -8.533 -3.552 17.109 1.00 98.69 97 VAL A N 1
ATOM 739 C CA . VAL A 1 97 ? -9.808 -2.834 17.244 1.00 98.69 97 VAL A CA 1
ATOM 740 C C . VAL A 1 97 ? -10.931 -3.816 17.557 1.00 98.69 97 VAL A C 1
ATOM 742 O O . VAL A 1 97 ? -11.593 -3.635 18.574 1.00 98.69 97 VAL A O 1
ATOM 745 N N . ALA A 1 98 ? -11.063 -4.903 16.795 1.00 98.69 98 ALA A N 1
ATOM 746 C CA . ALA A 1 98 ? -12.079 -5.926 17.038 1.00 98.69 98 ALA A CA 1
ATOM 747 C C . ALA A 1 98 ? -11.976 -6.524 18.456 1.00 98.69 98 ALA A C 1
ATOM 749 O O . ALA A 1 98 ? -12.979 -6.703 19.148 1.00 98.69 98 ALA A O 1
ATOM 750 N N . ALA A 1 99 ? -10.754 -6.771 18.943 1.00 98.62 99 ALA A N 1
ATOM 751 C CA . ALA A 1 99 ? -10.535 -7.237 20.313 1.00 98.62 99 ALA A CA 1
ATOM 752 C C . ALA A 1 99 ? -10.992 -6.212 21.369 1.00 98.62 99 ALA A C 1
ATOM 754 O O . ALA A 1 99 ? -11.565 -6.586 22.395 1.00 98.62 99 ALA A O 1
ATOM 755 N N . LYS A 1 100 ? -10.757 -4.917 21.128 1.00 98.75 100 LYS A N 1
ATOM 756 C CA . LYS A 1 100 ? -11.213 -3.840 22.018 1.00 98.75 100 LYS A CA 1
ATOM 757 C C . LYS A 1 100 ? -12.728 -3.684 21.999 1.00 98.75 100 LYS A C 1
ATOM 759 O O . LYS A 1 100 ? -13.309 -3.514 23.064 1.00 98.75 100 LYS A O 1
ATOM 764 N N . GLU A 1 101 ? -13.359 -3.770 2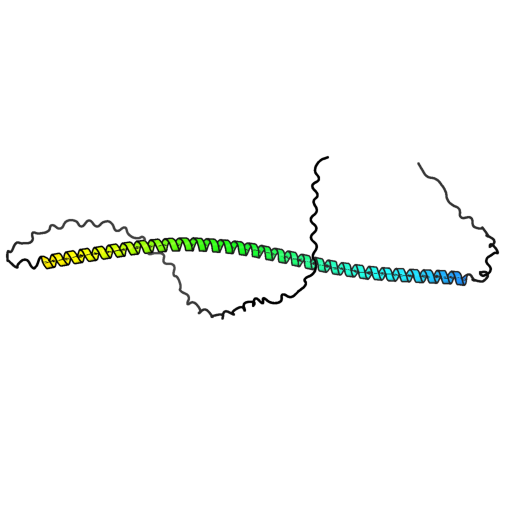0.835 1.00 98.81 101 GLU A N 1
ATOM 765 C CA . GLU A 1 101 ? -14.819 -3.736 20.702 1.00 98.81 101 GLU A CA 1
ATOM 766 C C . GLU A 1 101 ? -15.463 -4.885 21.481 1.00 98.81 101 GLU A C 1
ATOM 768 O O . GLU A 1 101 ? -16.342 -4.651 22.308 1.00 98.81 101 GLU A O 1
ATOM 773 N N . ALA A 1 102 ? -14.948 -6.109 21.334 1.00 98.56 102 ALA A N 1
ATOM 774 C CA . ALA A 1 102 ? -15.423 -7.255 22.106 1.00 98.56 102 ALA A CA 1
ATOM 775 C C . ALA A 1 102 ? -15.252 -7.061 23.626 1.00 98.56 102 ALA A C 1
ATOM 777 O O . ALA A 1 102 ? -16.120 -7.454 24.408 1.00 98.56 102 ALA A O 1
ATOM 778 N N . ALA A 1 103 ? -14.147 -6.450 24.064 1.00 98.69 103 ALA A N 1
ATOM 779 C CA . ALA A 1 103 ? -13.926 -6.138 25.475 1.00 98.69 103 ALA A CA 1
ATOM 780 C C . ALA A 1 103 ? -14.884 -5.052 25.998 1.00 98.69 103 ALA A C 1
ATOM 782 O O . ALA A 1 103 ? -15.337 -5.144 27.139 1.00 98.69 103 ALA A O 1
ATOM 783 N N . LEU A 1 104 ? -15.212 -4.048 25.178 1.00 98.75 104 LEU A N 1
ATOM 784 C CA . LEU A 1 104 ? -16.184 -3.011 25.528 1.00 98.75 104 LEU A CA 1
ATOM 785 C C . LEU A 1 104 ? -17.589 -3.590 25.688 1.00 98.75 104 LEU A C 1
ATOM 787 O O . LEU A 1 104 ? -18.209 -3.331 26.712 1.00 98.75 104 LEU A O 1
ATOM 791 N N . VAL A 1 105 ? -18.033 -4.441 24.758 1.00 98.69 105 VAL A N 1
ATOM 792 C CA . VAL A 1 105 ? -19.331 -5.132 24.859 1.00 98.69 105 VAL A CA 1
ATOM 793 C C . VAL A 1 105 ? -19.423 -5.947 26.151 1.00 98.69 105 VAL A C 1
ATOM 795 O O . VAL A 1 105 ? -20.424 -5.890 26.855 1.00 98.69 105 VAL A O 1
ATOM 798 N N . ARG A 1 106 ? -18.362 -6.679 26.519 1.00 98.50 106 ARG A N 1
ATOM 799 C CA . ARG A 1 106 ? -18.334 -7.417 27.796 1.00 98.50 106 ARG A CA 1
ATOM 800 C C . ARG A 1 106 ? -18.482 -6.489 28.997 1.00 98.50 106 ARG A C 1
ATOM 802 O O . ARG A 1 106 ? -19.266 -6.776 29.893 1.00 98.50 106 ARG A O 1
ATOM 809 N N . ARG A 1 107 ? -17.747 -5.376 29.000 1.00 98.50 107 ARG A N 1
ATOM 810 C CA . ARG A 1 107 ? -17.800 -4.394 30.086 1.00 98.50 107 ARG A CA 1
ATOM 811 C C . ARG A 1 107 ? -19.174 -3.736 30.203 1.00 98.50 107 ARG A C 1
ATOM 813 O O . ARG A 1 107 ? -19.604 -3.462 31.316 1.00 98.50 107 ARG A O 1
ATOM 820 N N . GLU A 1 108 ? -19.833 -3.471 29.081 1.00 98.69 108 GLU A N 1
ATOM 821 C CA . GLU A 1 108 ? -21.192 -2.930 29.047 1.00 98.69 108 GLU A CA 1
ATOM 822 C C . GLU A 1 108 ? -22.182 -3.906 29.693 1.00 98.69 108 GLU A C 1
ATOM 824 O O . GLU A 1 108 ? -22.852 -3.535 30.650 1.00 98.69 108 GLU A O 1
ATOM 829 N N . MET A 1 109 ? -22.151 -5.182 29.299 1.00 98.50 109 MET A N 1
ATOM 830 C CA . MET A 1 109 ? -22.969 -6.235 29.921 1.00 98.50 109 MET A CA 1
ATOM 831 C C . MET A 1 109 ? -22.702 -6.396 31.420 1.00 98.50 109 MET A C 1
ATOM 833 O O . MET A 1 109 ? -23.630 -6.579 32.204 1.00 98.50 109 MET A O 1
ATOM 837 N N . ASP A 1 110 ? -21.440 -6.336 31.845 1.00 98.56 110 ASP A N 1
ATOM 838 C CA . ASP A 1 110 ? -21.104 -6.411 33.269 1.00 98.56 110 ASP A CA 1
ATOM 839 C C . ASP A 1 110 ? -21.615 -5.179 34.034 1.00 98.56 110 ASP A C 1
ATOM 841 O O . ASP A 1 110 ? -22.086 -5.311 35.163 1.00 98.56 110 ASP A O 1
ATOM 845 N N . SER A 1 111 ? -21.571 -3.993 33.419 1.00 98.06 111 SER A N 1
ATOM 846 C CA . SER A 1 111 ? -22.112 -2.761 34.001 1.00 98.06 111 SER A CA 1
ATOM 847 C C . SER A 1 111 ? -23.634 -2.802 34.129 1.00 98.06 111 SER A C 1
ATOM 849 O O . SER A 1 111 ? -24.163 -2.325 35.131 1.00 98.06 111 SER A O 1
ATOM 851 N N . GLU A 1 112 ? -24.339 -3.357 33.143 1.00 98.62 112 GLU A N 1
ATOM 852 C CA . GLU A 1 112 ? -25.794 -3.535 33.193 1.00 98.62 112 GLU A CA 1
ATOM 853 C C . GLU A 1 112 ? -26.195 -4.477 34.330 1.00 98.62 112 GLU A C 1
ATOM 855 O O . GLU A 1 112 ? -27.021 -4.108 35.163 1.00 98.62 112 GLU A O 1
ATOM 860 N N . ARG A 1 113 ? -25.528 -5.632 34.459 1.00 98.50 113 ARG A N 1
ATOM 861 C CA . ARG A 1 113 ? -25.758 -6.557 35.585 1.00 98.50 113 ARG A CA 1
ATOM 862 C C . ARG A 1 113 ? -25.517 -5.895 36.937 1.00 98.50 113 ARG A C 1
ATOM 864 O O . ARG A 1 113 ? -26.293 -6.079 37.865 1.00 98.50 113 ARG A O 1
ATOM 871 N N . GLN A 1 114 ? -24.449 -5.105 37.058 1.00 98.31 114 GLN A N 1
ATOM 872 C CA . GLN A 1 114 ? -24.170 -4.367 38.291 1.00 98.31 114 GLN A CA 1
ATOM 873 C C . GLN A 1 114 ? -25.262 -3.340 38.610 1.00 98.31 114 GLN A C 1
ATOM 875 O O . GLN A 1 114 ? -25.600 -3.167 39.779 1.00 98.31 114 GLN A O 1
ATOM 880 N N . ALA A 1 115 ? -25.817 -2.666 37.601 1.00 98.50 115 ALA A N 1
ATOM 881 C CA . ALA A 1 115 ? -26.923 -1.734 37.791 1.00 98.50 115 ALA A CA 1
ATOM 882 C C . ALA A 1 115 ? -28.204 -2.454 38.250 1.00 98.50 115 ALA A C 1
ATOM 884 O O . ALA A 1 115 ? -28.875 -1.974 39.162 1.00 98.50 115 ALA A O 1
ATOM 885 N N . GLU A 1 116 ? -28.511 -3.620 37.677 1.00 98.50 116 GLU A N 1
ATOM 886 C CA . GLU A 1 116 ? -29.637 -4.462 38.103 1.00 98.50 116 GLU A CA 1
ATOM 887 C C . GLU A 1 116 ? -29.476 -4.946 39.552 1.00 98.50 116 GLU A C 1
ATOM 889 O O . GLU A 1 116 ? -30.393 -4.789 40.359 1.00 98.50 116 GLU A O 1
ATOM 894 N N . ASP A 1 117 ? -28.298 -5.463 39.912 1.00 98.44 117 ASP A N 1
ATOM 895 C CA . ASP A 1 117 ? -27.984 -5.900 41.278 1.00 98.44 117 ASP A CA 1
ATOM 896 C C . ASP A 1 117 ? -28.118 -4.752 42.292 1.00 98.44 117 ASP A C 1
ATOM 898 O O . ASP A 1 117 ? -28.614 -4.943 43.407 1.00 98.44 117 ASP A O 1
ATOM 902 N N . LEU A 1 118 ? -27.673 -3.544 41.925 1.00 98.44 118 LEU A N 1
ATOM 903 C CA . LEU A 1 118 ? -27.822 -2.353 42.761 1.00 98.44 118 LEU A CA 1
ATOM 904 C C . LEU A 1 118 ? -29.292 -1.972 42.941 1.00 98.44 118 LEU A C 1
ATOM 906 O O . LEU A 1 118 ? -29.715 -1.771 44.078 1.00 98.44 118 LEU A O 1
ATOM 910 N N . ALA A 1 119 ? -30.083 -1.956 41.867 1.00 98.31 119 ALA A N 1
ATOM 911 C CA . ALA A 1 119 ? -31.514 -1.669 41.943 1.00 98.31 119 ALA A CA 1
ATOM 912 C C . ALA A 1 119 ? -32.257 -2.684 42.833 1.00 98.31 119 ALA A C 1
ATOM 914 O O . ALA A 1 119 ? -33.109 -2.309 43.639 1.00 98.31 119 ALA A O 1
ATOM 915 N N . GLN A 1 120 ? -31.904 -3.972 42.753 1.00 98.31 120 GLN A N 1
ATOM 916 C CA . GLN A 1 120 ? -32.462 -5.003 43.636 1.00 98.31 120 GLN A CA 1
ATOM 917 C C . GLN A 1 120 ? -32.117 -4.755 45.109 1.00 98.31 120 GLN A C 1
ATOM 919 O O . GLN A 1 120 ? -32.980 -4.888 45.978 1.00 98.31 120 GLN A O 1
ATOM 924 N N . ARG A 1 121 ? -30.871 -4.366 45.404 1.00 97.88 121 ARG A N 1
ATOM 925 C CA . ARG A 1 121 ? -30.445 -4.021 46.769 1.00 97.88 121 ARG A CA 1
ATOM 926 C C . ARG A 1 121 ? -31.157 -2.783 47.295 1.00 97.88 121 ARG A C 1
ATOM 928 O O . ARG A 1 121 ? -31.566 -2.784 48.450 1.00 97.88 121 ARG A O 1
ATOM 935 N N . GLU A 1 122 ? -31.331 -1.756 46.470 1.00 98.31 122 GLU A N 1
ATOM 936 C CA . GLU A 1 122 ? -32.077 -0.550 46.839 1.00 98.31 122 GLU A CA 1
ATOM 937 C C . GLU A 1 122 ? -33.532 -0.876 47.194 1.00 98.31 122 GLU A C 1
ATOM 939 O O . GLU A 1 122 ? -34.011 -0.446 48.243 1.00 98.31 122 GLU A O 1
ATOM 944 N N . MET A 1 123 ? -34.208 -1.709 46.395 1.00 97.81 123 MET A N 1
ATOM 945 C CA . MET A 1 123 ? -35.562 -2.179 46.716 1.00 97.81 123 MET A CA 1
ATOM 946 C C . MET A 1 123 ? -35.609 -2.978 48.024 1.00 97.81 123 MET A C 1
ATOM 948 O O . MET A 1 123 ? -36.501 -2.765 48.844 1.00 97.81 123 MET A O 1
ATOM 952 N N . ALA A 1 124 ? -34.648 -3.879 48.249 1.00 97.94 124 ALA A N 1
ATOM 953 C CA . ALA A 1 124 ? -34.582 -4.666 49.479 1.00 97.94 124 ALA A CA 1
ATOM 954 C C . ALA A 1 124 ? -34.344 -3.788 50.721 1.00 97.94 124 ALA A C 1
ATOM 956 O O . ALA A 1 124 ? -34.961 -4.010 51.762 1.00 97.94 124 ALA A O 1
ATOM 957 N N . LEU A 1 125 ? -33.484 -2.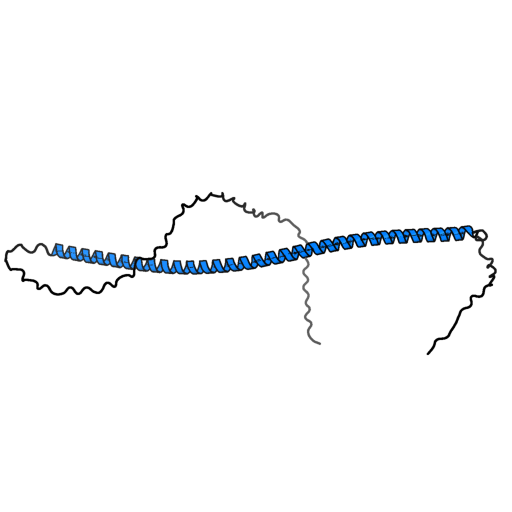770 50.611 1.00 97.81 125 LEU A N 1
ATOM 958 C CA . LEU A 1 125 ? -33.245 -1.801 51.681 1.00 97.81 125 LEU A CA 1
ATOM 959 C C . LEU A 1 125 ? -34.483 -0.944 51.961 1.00 97.81 125 LEU A C 1
ATOM 961 O O . LEU A 1 125 ? -34.795 -0.717 53.127 1.00 97.81 125 LEU A O 1
ATOM 965 N N . ALA A 1 126 ? -35.203 -0.507 50.924 1.00 97.56 126 ALA A N 1
ATOM 966 C CA . ALA A 1 126 ? -36.455 0.230 51.085 1.00 97.56 126 ALA A CA 1
ATOM 967 C C . ALA A 1 126 ? -37.511 -0.611 51.820 1.00 97.56 126 ALA A C 1
ATOM 969 O O . ALA A 1 126 ? -38.070 -0.155 52.815 1.00 97.56 126 ALA A O 1
ATOM 970 N N . ALA A 1 127 ? -37.707 -1.868 51.408 1.00 97.56 127 ALA A N 1
ATOM 971 C CA . ALA A 1 127 ? -38.621 -2.789 52.082 1.00 97.56 127 ALA A CA 1
ATOM 972 C C . ALA A 1 127 ? -38.214 -3.053 53.545 1.00 97.56 127 ALA A C 1
ATOM 974 O O . ALA A 1 127 ? -39.063 -3.090 54.435 1.00 97.56 127 ALA A O 1
ATOM 975 N N . GLY A 1 128 ? -36.913 -3.201 53.816 1.00 97.81 128 GLY A N 1
ATOM 976 C CA . GLY A 1 128 ? -36.395 -3.343 55.178 1.00 97.81 128 GLY A CA 1
ATOM 977 C C . GLY A 1 128 ? -36.643 -2.103 56.041 1.00 97.81 128 GLY A C 1
ATOM 978 O O . GLY A 1 128 ? -37.050 -2.230 57.193 1.00 97.81 128 GLY A O 1
ATOM 979 N N . ALA A 1 129 ? -36.453 -0.904 55.486 1.00 97.19 129 ALA A N 1
ATOM 980 C CA . ALA A 1 129 ? -36.741 0.349 56.178 1.00 97.19 129 ALA A CA 1
ATOM 981 C C . ALA A 1 129 ? -38.239 0.501 56.498 1.00 97.19 129 ALA A C 1
ATOM 983 O O . ALA A 1 129 ? -38.587 0.914 57.602 1.00 97.19 129 ALA A O 1
ATOM 984 N N . GLU A 1 130 ? -39.124 0.122 55.572 1.00 96.81 130 GLU A N 1
ATOM 985 C CA . GLU A 1 130 ? -40.572 0.099 55.810 1.00 96.81 130 GLU A CA 1
ATOM 986 C C . GLU A 1 130 ? -40.959 -0.887 56.919 1.00 96.81 130 GLU A C 1
ATOM 988 O O . GLU A 1 130 ? -41.756 -0.541 57.791 1.00 96.81 130 GLU A O 1
ATOM 993 N N . ALA A 1 131 ? -40.378 -2.090 56.926 1.00 95.88 131 ALA A N 1
ATOM 994 C CA . ALA A 1 131 ? -40.626 -3.084 57.968 1.00 95.88 13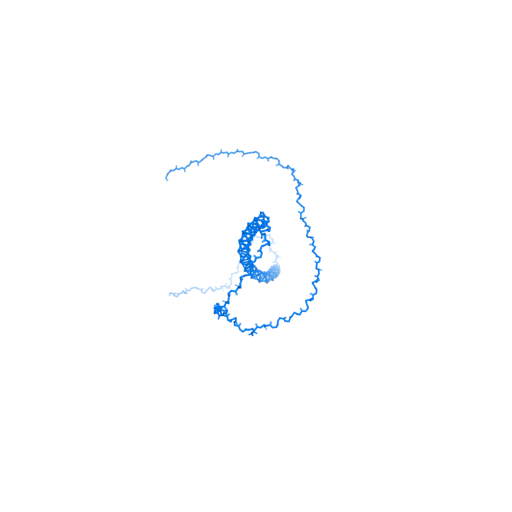1 ALA A CA 1
ATOM 995 C C . ALA A 1 131 ? -40.196 -2.582 59.358 1.00 95.88 131 ALA A C 1
ATOM 997 O O . ALA A 1 131 ? -40.954 -2.711 60.318 1.00 95.88 131 ALA A O 1
ATOM 998 N N . LEU A 1 132 ? -39.023 -1.946 59.459 1.00 96.25 132 LEU A N 1
ATOM 999 C CA . LEU A 1 132 ? -38.551 -1.341 60.708 1.00 96.25 132 LEU A CA 1
ATOM 1000 C C . LEU A 1 132 ? -39.458 -0.195 61.173 1.00 96.25 132 LEU A C 1
ATOM 1002 O O . LEU A 1 132 ? -39.785 -0.115 62.353 1.00 96.25 132 LEU A O 1
ATOM 1006 N N . ALA A 1 133 ? -39.916 0.661 60.255 1.00 95.19 133 ALA A N 1
ATOM 1007 C CA . ALA A 1 133 ? -40.851 1.735 60.587 1.00 95.19 133 ALA A CA 1
ATOM 1008 C C . ALA A 1 133 ? -42.201 1.193 61.095 1.00 95.19 133 ALA A C 1
ATOM 1010 O O . ALA A 1 133 ? -42.804 1.768 62.003 1.00 95.19 133 ALA A O 1
ATOM 1011 N N . GLN A 1 134 ? -42.680 0.074 60.539 1.00 94.38 134 GLN A N 1
ATOM 1012 C CA . GLN A 1 134 ? -43.878 -0.610 61.033 1.00 94.38 134 GLN A CA 1
ATOM 1013 C C . GLN A 1 134 ? -43.662 -1.193 62.434 1.00 94.38 134 GLN A C 1
ATOM 1015 O O . GLN A 1 134 ? -44.535 -1.049 63.287 1.00 94.38 134 GLN A O 1
ATOM 1020 N N . GLU A 1 135 ? -42.513 -1.817 62.693 1.00 94.50 135 GLU A N 1
ATOM 1021 C CA . GLU A 1 135 ? -42.167 -2.340 64.019 1.00 94.50 135 GLU A CA 1
ATOM 1022 C C . GLU A 1 135 ? -42.096 -1.219 65.066 1.00 94.50 135 GLU A C 1
ATOM 1024 O O . GLU A 1 135 ? -42.691 -1.334 66.136 1.00 94.50 135 GLU A O 1
ATOM 1029 N N . GLU A 1 136 ? -41.458 -0.096 64.737 1.00 92.81 136 GLU A N 1
ATOM 1030 C CA . GLU A 1 136 ? -41.386 1.081 65.605 1.00 92.81 136 GLU A CA 1
ATOM 1031 C C . GLU A 1 136 ? -42.781 1.658 65.901 1.00 92.81 136 GLU A C 1
ATOM 1033 O O . GLU A 1 136 ? -43.103 1.963 67.053 1.00 92.81 136 GLU A O 1
ATOM 1038 N N . LEU A 1 137 ? -43.655 1.737 64.890 1.00 92.50 137 LEU A N 1
ATOM 1039 C CA . LEU A 1 137 ? -45.048 2.146 65.069 1.00 92.50 137 LEU A CA 1
ATOM 1040 C C . LEU A 1 137 ? -45.800 1.196 66.015 1.00 92.50 137 LEU A C 1
ATOM 1042 O O . LEU A 1 137 ? -46.545 1.659 66.879 1.00 92.50 137 LEU A O 1
ATOM 1046 N N . LEU A 1 138 ? -45.607 -0.119 65.874 1.00 90.88 138 LEU A N 1
ATOM 1047 C CA . LEU A 1 138 ? -46.226 -1.126 66.739 1.00 90.88 138 LEU A CA 1
ATOM 1048 C C . LEU A 1 138 ? -45.714 -1.030 68.183 1.00 90.88 138 LEU A C 1
ATOM 1050 O O . LEU A 1 138 ? -46.517 -1.098 69.112 1.00 90.88 138 LEU A O 1
ATOM 1054 N N . LEU A 1 139 ? -44.412 -0.812 68.384 1.00 88.75 139 LEU A N 1
ATOM 1055 C CA . LEU A 1 139 ? -43.817 -0.593 69.707 1.00 88.75 139 LEU A CA 1
ATOM 1056 C C . LEU A 1 139 ? -44.357 0.680 70.370 1.00 88.75 139 LEU A C 1
ATOM 1058 O O . LEU A 1 139 ? -44.704 0.666 71.551 1.00 88.75 139 LEU A O 1
ATOM 1062 N N . HIS A 1 140 ? -44.491 1.773 69.616 1.00 81.44 140 HIS A N 1
ATOM 1063 C CA . HIS A 1 140 ? -45.097 3.003 70.123 1.00 81.44 140 HIS A CA 1
ATOM 1064 C C . HIS A 1 140 ? -46.595 2.852 70.414 1.00 81.44 140 HIS A C 1
ATOM 1066 O O . HIS A 1 140 ? -47.073 3.383 71.419 1.00 81.44 140 HIS A O 1
ATOM 1072 N N . ALA A 1 141 ? -47.332 2.106 69.585 1.00 78.94 141 ALA A N 1
ATOM 1073 C CA . ALA A 1 141 ? -48.748 1.811 69.798 1.00 78.94 141 ALA A CA 1
ATOM 1074 C C . ALA A 1 141 ? -48.989 0.884 71.002 1.00 78.94 141 ALA A C 1
ATOM 1076 O O . ALA A 1 141 ? -50.033 0.984 71.646 1.00 78.94 141 ALA A O 1
ATOM 1077 N N . ALA A 1 142 ? -48.026 0.021 71.339 1.00 73.44 142 ALA A N 1
ATOM 1078 C CA . ALA A 1 142 ? -48.100 -0.838 72.516 1.00 73.44 142 ALA A CA 1
ATOM 1079 C C . ALA A 1 142 ? -48.022 -0.057 73.846 1.00 73.44 142 ALA A C 1
ATOM 1081 O O . ALA A 1 142 ? -48.516 -0.557 74.854 1.00 73.44 142 ALA A O 1
ATOM 1082 N N . GLY A 1 143 ? -47.491 1.178 73.851 1.00 57.84 143 GLY A N 1
ATOM 1083 C CA . GLY A 1 143 ? -47.394 2.051 75.031 1.00 57.84 143 GLY A CA 1
ATOM 1084 C C . GLY A 1 143 ? -46.546 1.469 76.183 1.00 57.84 143 GLY A C 1
ATOM 1085 O O . GLY A 1 143 ? -46.276 0.271 76.232 1.00 57.84 143 GLY A O 1
ATOM 1086 N N . PRO A 1 144 ? -46.084 2.278 77.158 1.00 54.28 144 PRO A N 1
ATOM 1087 C CA . PRO A 1 144 ? -45.384 1.738 78.317 1.00 54.28 144 PRO A CA 1
ATOM 1088 C C . PRO A 1 144 ? -46.367 0.931 79.178 1.00 54.28 144 PRO A C 1
ATOM 1090 O O . PRO A 1 144 ? -47.133 1.490 79.967 1.00 54.28 144 PRO A O 1
ATOM 1093 N N . CYS A 1 145 ? -46.337 -0.396 79.053 1.00 43.31 145 CYS A N 1
ATOM 1094 C CA . CYS A 1 145 ? -46.925 -1.291 80.041 1.00 43.31 145 CYS A CA 1
ATOM 1095 C C . CYS A 1 145 ? -46.188 -1.102 81.375 1.00 43.31 145 CYS A C 1
ATOM 1097 O O . CYS A 1 145 ? -45.120 -1.659 81.595 1.00 43.31 145 CYS A O 1
ATOM 1099 N N . GLY A 1 146 ? -46.773 -0.257 82.225 1.00 46.94 146 GLY A N 1
ATOM 1100 C CA . GLY A 1 146 ? -46.762 -0.311 83.684 1.00 46.94 146 GLY A CA 1
ATOM 1101 C C . GLY A 1 146 ? -45.462 -0.719 84.377 1.00 46.94 146 GLY A C 1
ATOM 1102 O O . GLY A 1 146 ? -45.152 -1.898 84.513 1.00 46.94 146 GLY A O 1
ATOM 1103 N N . GLN A 1 147 ? -44.829 0.262 85.022 1.00 48.34 147 GLN A N 1
ATOM 1104 C CA . GLN A 1 147 ? -44.225 0.019 86.330 1.00 48.34 147 GLN A CA 1
ATOM 1105 C C . GLN A 1 147 ? -45.285 -0.603 87.252 1.00 48.34 147 GLN A C 1
ATOM 1107 O O . GLN A 1 147 ? -46.182 0.083 87.733 1.00 48.34 147 GLN A O 1
ATOM 1112 N N . ALA A 1 148 ? -45.173 -1.898 87.512 1.00 38.59 148 ALA A N 1
ATOM 1113 C CA . ALA A 1 148 ? -45.763 -2.537 88.675 1.00 38.59 148 ALA A CA 1
ATOM 1114 C C . ALA A 1 148 ? -44.727 -3.526 89.208 1.00 38.59 148 ALA A C 1
ATOM 1116 O O . ALA A 1 148 ? -44.282 -4.426 88.500 1.00 38.59 148 ALA A O 1
ATOM 1117 N N . GLY A 1 149 ? -44.271 -3.262 90.432 1.00 47.91 149 GLY A N 1
ATOM 1118 C CA . GLY A 1 149 ? -43.194 -3.988 91.084 1.00 47.91 149 GLY A CA 1
ATOM 1119 C C . GLY A 1 149 ? -43.455 -5.486 91.215 1.00 47.91 149 GLY A C 1
ATOM 1120 O O . GLY A 1 149 ? -44.583 -5.944 91.369 1.00 47.91 149 GLY A O 1
ATOM 1121 N N . GLY A 1 150 ? -42.358 -6.231 91.216 1.00 38.53 150 GLY A N 1
ATOM 1122 C CA . GLY A 1 150 ? -42.331 -7.656 91.492 1.00 38.53 150 GLY A CA 1
ATOM 1123 C C . GLY A 1 150 ? -40.917 -8.161 91.286 1.00 38.53 150 GLY A C 1
ATOM 1124 O O . GLY A 1 150 ? -40.544 -8.513 90.174 1.00 38.53 150 GLY A O 1
ATOM 1125 N N . GLY A 1 151 ? -40.105 -8.125 92.344 1.00 47.16 151 GLY A N 1
ATOM 1126 C CA . GLY A 1 151 ? -38.781 -8.728 92.327 1.00 47.16 151 GLY A CA 1
ATOM 1127 C C . GLY A 1 151 ? -38.890 -10.215 92.006 1.00 47.16 151 GLY A C 1
ATOM 1128 O O . GLY A 1 151 ? -39.459 -10.978 92.779 1.00 47.16 151 GLY A O 1
ATOM 1129 N N . ALA A 1 152 ? -38.326 -10.618 90.877 1.00 39.97 152 ALA A N 1
ATOM 1130 C CA . ALA A 1 152 ? -37.991 -11.998 90.589 1.00 39.97 152 ALA A CA 1
ATOM 1131 C C . ALA A 1 152 ? -36.608 -11.988 89.937 1.00 39.97 152 ALA A C 1
ATOM 1133 O O . ALA A 1 152 ? -36.389 -11.334 88.919 1.00 39.97 152 ALA A O 1
ATOM 1134 N N . GLN A 1 153 ? -35.661 -12.633 90.617 1.00 46.66 153 GLN A N 1
ATOM 1135 C CA . GLN A 1 153 ? -34.266 -12.794 90.216 1.00 46.66 153 GLN A CA 1
ATOM 1136 C C . GLN A 1 153 ? -34.146 -13.243 88.750 1.00 46.66 153 GLN A C 1
ATOM 1138 O O . GLN A 1 153 ? -34.865 -14.163 88.353 1.00 46.66 153 GLN A O 1
ATOM 1143 N N . PRO A 1 154 ? -33.201 -12.702 87.960 1.00 41.66 154 PRO A N 1
ATOM 1144 C CA . PRO A 1 154 ? -32.770 -13.394 86.763 1.00 41.66 154 PRO A CA 1
ATOM 1145 C C . PRO A 1 154 ? -31.940 -14.604 87.196 1.00 41.66 154 PRO A C 1
ATOM 1147 O O . PRO A 1 154 ? -30.881 -14.468 87.809 1.00 41.66 154 PRO A O 1
ATOM 1150 N N . ALA A 1 155 ? -32.488 -15.783 86.910 1.00 42.44 155 ALA A N 1
ATOM 1151 C CA . ALA A 1 155 ? -31.808 -17.056 87.026 1.00 42.44 155 ALA A CA 1
ATOM 1152 C C . ALA A 1 155 ? -30.476 -17.024 86.261 1.00 42.44 155 ALA A C 1
ATOM 1154 O O . ALA A 1 155 ? -30.369 -16.486 85.157 1.00 42.44 155 ALA A O 1
ATOM 1155 N N . GLU A 1 156 ? -29.475 -17.598 86.913 1.00 41.44 156 GLU A N 1
ATOM 1156 C CA . GLU A 1 156 ? -28.108 -17.798 86.461 1.00 41.44 156 GLU A CA 1
ATOM 1157 C C . GLU A 1 156 ? -28.065 -18.396 85.045 1.00 41.44 156 GLU A C 1
ATOM 1159 O O . GLU A 1 156 ? -28.704 -19.407 84.757 1.00 41.44 156 GLU A O 1
ATOM 1164 N N . TRP A 1 157 ? -27.300 -17.767 84.150 1.00 42.38 157 TRP A N 1
ATOM 1165 C CA . TRP A 1 157 ? -26.923 -18.373 82.875 1.00 42.38 157 TRP A CA 1
ATOM 1166 C C . TRP A 1 157 ? -25.747 -19.333 83.120 1.00 42.38 157 TRP A C 1
ATOM 1168 O O . TRP A 1 157 ? -24.750 -18.902 83.707 1.00 42.38 157 TRP A O 1
ATOM 1178 N N . PRO A 1 158 ? -25.791 -20.592 82.650 1.00 46.19 158 PRO A N 1
ATOM 1179 C CA . PRO A 1 158 ? -24.593 -21.415 82.553 1.00 46.19 158 PRO A CA 1
ATOM 1180 C C . PRO A 1 158 ? -23.716 -20.929 81.381 1.00 46.19 158 PRO A C 1
ATOM 1182 O O . PRO A 1 158 ? -24.252 -20.564 80.330 1.00 46.19 158 PRO A O 1
ATOM 1185 N N . PRO A 1 159 ? -22.376 -20.911 81.510 1.00 55.38 159 PRO A N 1
ATOM 1186 C CA . PRO A 1 159 ? -21.499 -20.465 80.441 1.00 55.38 159 PRO A CA 1
ATOM 1187 C C . PRO A 1 159 ? -21.144 -21.653 79.551 1.00 55.38 159 PRO A C 1
ATOM 1189 O O . PRO A 1 159 ? -20.156 -22.323 79.815 1.00 55.38 159 PRO A O 1
ATOM 1192 N N . GLU A 1 160 ? -21.897 -21.920 78.486 1.00 46.97 160 GLU A N 1
ATOM 1193 C CA . GLU A 1 160 ? -21.510 -22.970 77.538 1.00 46.97 160 GLU A CA 1
ATOM 1194 C C . GLU A 1 160 ? -21.734 -22.553 76.074 1.00 46.97 160 GLU A C 1
ATOM 1196 O O . GLU A 1 160 ? -22.847 -22.468 75.569 1.00 46.97 160 GLU A O 1
ATOM 1201 N N . ILE A 1 161 ? -20.587 -22.338 75.415 1.00 48.75 161 ILE A N 1
ATOM 1202 C CA . ILE A 1 161 ? -20.292 -22.707 74.024 1.00 48.75 161 ILE A CA 1
ATOM 1203 C C . ILE A 1 161 ? -20.881 -21.782 72.940 1.00 48.75 161 ILE A C 1
ATOM 1205 O O . ILE A 1 161 ? -21.841 -22.087 72.241 1.00 48.75 161 ILE A O 1
ATOM 1209 N N . LEU A 1 162 ? -20.178 -20.668 72.711 1.00 41.47 162 LEU A N 1
ATOM 1210 C CA . LEU A 1 162 ? -20.075 -20.047 71.387 1.00 41.47 162 LEU A CA 1
ATOM 1211 C C . LEU A 1 162 ? -19.053 -20.852 70.567 1.00 41.47 162 LEU A C 1
ATOM 1213 O O . LEU A 1 162 ? -17.852 -20.579 70.604 1.00 41.47 162 LEU A O 1
ATOM 1217 N N . GLU A 1 163 ? -19.530 -21.854 69.831 1.00 46.12 163 GLU A N 1
ATOM 1218 C CA . GLU A 1 163 ? -18.797 -22.393 68.685 1.00 46.12 163 GLU A CA 1
ATOM 1219 C C . GLU A 1 163 ? -18.659 -21.281 67.635 1.00 46.12 163 GLU A C 1
ATOM 1221 O O . GLU A 1 163 ? -19.620 -20.842 67.004 1.00 46.12 163 GLU A O 1
ATOM 1226 N N . ARG A 1 164 ? -17.431 -20.782 67.481 1.00 49.97 164 ARG A N 1
ATOM 1227 C CA . ARG A 1 164 ? -17.024 -19.943 66.352 1.00 49.97 164 ARG A CA 1
ATOM 1228 C C . ARG A 1 164 ? -16.928 -20.831 65.107 1.00 49.97 164 ARG A C 1
ATOM 1230 O O . ARG A 1 164 ? -16.194 -21.814 65.170 1.00 49.97 164 ARG A O 1
ATOM 1237 N N . PRO A 1 165 ? -17.550 -20.489 63.967 1.00 48.62 165 PRO A N 1
ATOM 1238 C CA . PRO A 1 165 ? -17.158 -21.106 62.712 1.00 48.62 165 PRO A CA 1
ATOM 1239 C C . PRO A 1 165 ? -15.766 -20.590 62.316 1.00 48.62 165 PRO A C 1
ATOM 1241 O O . PRO A 1 165 ? -15.485 -19.390 62.390 1.00 48.62 165 PRO A O 1
ATOM 1244 N N . ASP A 1 166 ? -14.903 -21.525 61.926 1.00 48.94 166 ASP A N 1
ATOM 1245 C CA . ASP A 1 166 ? -13.533 -21.321 61.459 1.00 48.94 166 ASP A CA 1
ATOM 1246 C C . ASP A 1 166 ? -13.418 -20.183 60.434 1.00 48.94 166 ASP A C 1
ATOM 1248 O O . ASP A 1 166 ? -13.775 -20.320 59.260 1.00 48.94 166 ASP A O 1
ATOM 1252 N N . ILE A 1 167 ? -12.828 -19.064 60.854 1.00 43.50 167 ILE A N 1
ATOM 1253 C CA . ILE A 1 167 ? -12.244 -18.098 59.925 1.00 43.50 167 ILE A CA 1
ATOM 1254 C C . ILE A 1 167 ? -10.919 -18.716 59.485 1.00 43.50 167 ILE A C 1
ATOM 1256 O O . ILE A 1 167 ? -9.919 -18.634 60.196 1.00 43.50 167 ILE A O 1
ATOM 1260 N N . LYS A 1 168 ? -10.926 -19.377 58.324 1.00 42.31 168 LYS A N 1
ATOM 1261 C CA . LYS A 1 168 ? -9.693 -19.803 57.658 1.00 42.31 168 LYS A CA 1
ATOM 1262 C C . LYS A 1 168 ? -8.779 -18.590 57.488 1.00 42.31 168 LYS A C 1
ATOM 1264 O O . LYS A 1 168 ? -9.171 -17.594 56.882 1.00 42.31 168 LYS A O 1
ATOM 1269 N N . GLU A 1 169 ? -7.573 -18.711 58.032 1.00 44.50 169 GLU A N 1
ATOM 1270 C CA . GLU A 1 169 ? -6.444 -17.821 57.789 1.00 44.50 169 GLU A CA 1
ATOM 1271 C C . GLU A 1 169 ? -6.295 -17.518 56.291 1.00 44.50 169 GLU A C 1
ATOM 1273 O O . GLU A 1 169 ? -6.140 -18.419 55.462 1.00 44.50 169 GLU A O 1
ATOM 1278 N N . SER A 1 170 ? -6.310 -16.229 55.955 1.00 44.31 170 SER A N 1
ATOM 1279 C CA . SER A 1 170 ? -5.753 -15.730 54.698 1.00 44.31 170 SER A CA 1
ATOM 1280 C C . SER A 1 170 ? -4.265 -16.084 54.620 1.00 44.31 170 SER A C 1
ATOM 1282 O O . SER A 1 170 ? -3.553 -15.872 55.606 1.00 44.31 170 SER A O 1
ATOM 1284 N N . PRO A 1 171 ? -3.748 -16.542 53.466 1.00 49.22 171 PRO A N 1
ATOM 1285 C CA . PRO A 1 171 ? -2.323 -16.753 53.319 1.00 49.22 171 PRO A CA 1
ATOM 1286 C C . PRO A 1 171 ? -1.575 -15.414 53.255 1.00 49.22 171 PRO A C 1
ATOM 1288 O O . PRO A 1 171 ? -1.944 -14.501 52.519 1.00 49.22 171 PRO A O 1
ATOM 1291 N N . ASP A 1 172 ? -0.540 -15.360 54.090 1.00 48.66 172 ASP A N 1
ATOM 1292 C CA . ASP A 1 172 ? 0.693 -14.569 54.074 1.00 48.66 172 ASP A CA 1
ATOM 1293 C C . ASP A 1 172 ? 0.730 -13.303 53.194 1.00 48.66 172 ASP A C 1
ATOM 1295 O O . ASP A 1 172 ? 0.818 -13.330 51.966 1.00 48.66 172 ASP A O 1
ATOM 1299 N N . SER A 1 173 ? 0.777 -12.153 53.868 1.00 45.06 173 SER A N 1
ATOM 1300 C CA . SER A 1 173 ? 1.073 -10.844 53.282 1.00 45.06 173 SER A CA 1
ATOM 1301 C C . SER A 1 173 ? 2.577 -10.698 53.020 1.00 45.06 173 SER A C 1
ATOM 1303 O O . SER A 1 173 ? 3.240 -9.841 53.603 1.00 45.06 173 SER A O 1
ATOM 1305 N N . LYS A 1 174 ? 3.132 -11.527 52.136 1.00 52.47 174 LYS A N 1
ATOM 1306 C CA . LYS A 1 174 ? 4.505 -11.402 51.633 1.00 52.47 174 LYS A CA 1
ATOM 1307 C C . LYS A 1 174 ? 4.529 -11.578 50.123 1.00 52.47 174 LYS A C 1
ATOM 1309 O O . LYS A 1 174 ? 4.917 -12.619 49.629 1.00 52.47 174 LYS A O 1
ATOM 1314 N N . GLU A 1 175 ? 4.117 -10.532 49.413 1.00 50.97 175 GLU A N 1
ATOM 1315 C CA . GLU A 1 175 ? 4.655 -10.136 48.101 1.00 50.97 175 GLU A CA 1
ATOM 1316 C C . GLU A 1 175 ? 3.899 -8.891 47.615 1.00 50.97 175 GLU A C 1
ATOM 1318 O O . GLU A 1 175 ? 2.971 -8.936 46.811 1.00 50.97 175 GLU A O 1
ATOM 1323 N N . ARG A 1 176 ? 4.287 -7.726 48.141 1.00 45.81 176 ARG A N 1
ATOM 1324 C CA . ARG A 1 176 ? 4.005 -6.446 47.486 1.00 45.81 176 ARG A CA 1
ATOM 1325 C C . ARG A 1 176 ? 5.225 -6.110 46.628 1.00 45.81 176 ARG A C 1
ATOM 1327 O O . ARG A 1 176 ? 6.275 -5.844 47.208 1.00 45.81 176 ARG A O 1
ATOM 1334 N N . PRO A 1 177 ? 5.143 -6.094 45.287 1.00 50.44 177 PRO A N 1
ATOM 1335 C CA . PRO A 1 177 ? 6.190 -5.468 44.499 1.00 50.44 177 PRO A CA 1
ATOM 1336 C C . PRO A 1 177 ? 6.126 -3.951 44.718 1.00 50.44 177 PRO A C 1
ATOM 1338 O O . PRO A 1 177 ? 5.075 -3.328 44.552 1.00 50.44 177 PRO A O 1
ATOM 1341 N N . ASP A 1 178 ? 7.255 -3.357 45.102 1.00 49.66 178 ASP A N 1
ATOM 1342 C CA . ASP A 1 178 ? 7.434 -1.913 45.245 1.00 49.66 178 ASP A CA 1
ATOM 1343 C C . ASP A 1 178 ? 7.170 -1.192 43.912 1.00 49.66 178 ASP A C 1
ATOM 1345 O O . ASP A 1 178 ? 8.061 -1.029 43.070 1.00 49.66 178 ASP A O 1
ATOM 1349 N N . ILE A 1 179 ? 5.944 -0.705 43.709 1.00 44.75 179 ILE A N 1
ATOM 1350 C CA . ILE A 1 179 ? 5.634 0.212 42.610 1.00 44.75 179 ILE A CA 1
ATOM 1351 C C . ILE A 1 179 ? 6.185 1.587 42.997 1.00 44.75 179 ILE A C 1
ATOM 1353 O O . ILE A 1 179 ? 5.517 2.413 43.617 1.00 44.75 179 ILE A O 1
ATOM 1357 N N . LYS A 1 180 ? 7.443 1.839 42.626 1.00 45.62 180 LYS A N 1
ATOM 1358 C CA . LYS A 1 180 ? 8.040 3.179 42.644 1.00 45.62 180 LYS A CA 1
ATOM 1359 C C . LYS A 1 180 ? 7.266 4.068 41.671 1.00 45.62 180 LYS A C 1
ATOM 1361 O O . LYS A 1 180 ? 7.502 4.023 40.464 1.00 45.62 180 LYS A O 1
ATOM 1366 N N . ILE A 1 181 ? 6.369 4.898 42.198 1.00 43.31 181 ILE A N 1
ATOM 1367 C CA . ILE A 1 181 ? 5.747 5.994 41.453 1.00 43.31 181 ILE A CA 1
ATOM 1368 C C . ILE A 1 181 ? 6.855 7.005 41.138 1.00 43.31 181 ILE A C 1
ATOM 1370 O O . ILE A 1 181 ? 7.207 7.857 41.952 1.00 43.31 181 ILE A O 1
ATOM 1374 N N . LYS A 1 182 ? 7.460 6.883 39.955 1.00 43.41 182 LYS A N 1
ATOM 1375 C CA . LYS A 1 182 ? 8.279 7.951 39.381 1.00 43.41 182 LYS A CA 1
ATOM 1376 C C . LYS A 1 182 ? 7.327 9.080 38.998 1.00 43.41 182 LYS A C 1
ATOM 1378 O O . LYS A 1 182 ? 6.401 8.857 38.221 1.00 43.41 182 LYS A O 1
ATOM 1383 N N . ALA A 1 183 ? 7.549 10.264 39.565 1.00 43.22 183 ALA A N 1
ATOM 1384 C CA . ALA A 1 183 ? 6.828 11.483 39.226 1.00 43.22 183 ALA A CA 1
ATOM 1385 C C . ALA A 1 183 ? 6.785 11.660 37.699 1.00 43.22 183 ALA A C 1
ATOM 1387 O O . ALA A 1 183 ? 7.817 11.827 37.047 1.00 43.22 183 ALA A O 1
ATOM 1388 N N . SER A 1 184 ? 5.581 11.560 37.139 1.00 40.69 184 SER A N 1
ATOM 1389 C CA . SER A 1 184 ? 5.330 11.741 35.717 1.00 40.69 184 SER A CA 1
ATOM 1390 C C . SER A 1 184 ? 5.571 13.199 35.350 1.00 40.69 184 SER A C 1
ATOM 1392 O O . SER A 1 184 ? 4.916 14.105 35.860 1.00 40.69 184 SER A O 1
ATOM 1394 N N . THR A 1 185 ? 6.506 13.412 34.431 1.00 48.50 185 THR A N 1
ATOM 1395 C CA . THR A 1 185 ? 6.653 14.644 33.661 1.00 48.50 185 THR A CA 1
ATOM 1396 C C . THR A 1 185 ? 5.305 15.042 33.048 1.00 48.50 185 THR A C 1
ATOM 1398 O O . THR A 1 185 ? 4.594 14.203 32.492 1.00 48.50 185 THR A O 1
ATOM 1401 N N . ALA A 1 186 ? 4.951 16.322 33.176 1.00 45.25 186 ALA A N 1
ATOM 1402 C CA . ALA A 1 186 ? 3.731 16.906 32.630 1.00 45.25 186 ALA A CA 1
ATOM 1403 C C . ALA A 1 186 ? 3.631 16.704 31.101 1.00 45.25 186 ALA A C 1
ATOM 1405 O O . ALA A 1 186 ? 4.637 16.873 30.401 1.00 45.25 186 ALA A O 1
ATOM 1406 N N . PRO A 1 187 ? 2.444 16.395 30.545 1.00 45.47 187 PRO A N 1
ATOM 1407 C CA . PRO A 1 187 ? 2.274 16.321 29.103 1.00 45.47 187 PRO A CA 1
ATOM 1408 C C . PRO A 1 187 ? 2.301 17.735 28.505 1.00 45.47 187 PRO A C 1
ATOM 1410 O O . PRO A 1 187 ? 1.495 18.598 28.850 1.00 45.47 187 PRO A O 1
ATOM 1413 N N . LYS A 1 188 ? 3.235 17.975 27.579 1.00 46.84 188 LYS A N 1
ATOM 1414 C CA . LYS A 1 188 ? 3.216 19.152 26.701 1.00 46.84 188 LYS A CA 1
ATOM 1415 C C . LYS A 1 188 ? 2.023 19.023 25.752 1.00 46.84 188 LYS A C 1
ATOM 1417 O O . LYS A 1 188 ? 2.017 18.155 24.885 1.00 46.84 188 LYS A O 1
ATOM 1422 N N . MET A 1 189 ? 1.027 19.889 25.929 1.00 42.56 189 MET A N 1
ATOM 1423 C CA . MET A 1 189 ? -0.069 20.092 24.981 1.00 42.56 189 MET A CA 1
ATOM 1424 C C . MET A 1 189 ? 0.492 20.459 23.603 1.00 42.56 189 MET A C 1
ATOM 1426 O O . MET A 1 189 ? 1.138 21.495 23.446 1.00 42.56 189 MET A O 1
ATOM 1430 N N . THR A 1 190 ? 0.237 19.623 22.602 1.00 60.94 190 THR A N 1
ATOM 1431 C CA . THR A 1 190 ? 0.380 19.993 21.193 1.00 60.94 190 THR A CA 1
ATOM 1432 C C . THR A 1 190 ? -0.953 20.568 20.703 1.00 60.94 190 THR A C 1
ATOM 1434 O O . THR A 1 190 ? -2.000 19.960 20.935 1.00 60.94 190 THR A O 1
ATOM 1437 N N . PRO A 1 191 ? -0.972 21.743 20.050 1.00 50.44 191 PRO A N 1
ATOM 1438 C CA . PRO A 1 191 ? -2.207 22.286 19.507 1.00 50.44 191 PRO A CA 1
ATOM 1439 C C . PRO A 1 191 ? -2.650 21.459 18.294 1.00 50.44 191 PRO A C 1
ATOM 1441 O O . PRO A 1 191 ? -1.888 21.233 17.353 1.00 50.44 191 PRO A O 1
ATOM 1444 N N . ILE A 1 192 ? -3.905 21.013 18.327 1.00 49.94 192 ILE A N 1
ATOM 1445 C CA . ILE A 1 192 ? -4.583 20.336 17.221 1.00 49.94 192 ILE A CA 1
ATOM 1446 C C . ILE A 1 192 ? -4.770 21.359 16.095 1.00 49.94 192 ILE A C 1
ATOM 1448 O O . ILE A 1 192 ? -5.645 22.224 16.157 1.00 49.94 192 ILE A O 1
ATOM 1452 N N . MET A 1 193 ? -3.940 21.264 15.059 1.00 46.19 193 MET A N 1
ATOM 1453 C CA . MET A 1 193 ? -4.156 21.977 13.803 1.00 46.19 193 MET A CA 1
ATOM 1454 C C . MET A 1 193 ? -5.410 21.400 13.141 1.00 46.19 193 MET A C 1
ATOM 1456 O O . MET A 1 193 ? -5.406 20.268 12.660 1.00 46.19 193 MET A O 1
ATOM 1460 N N . ARG A 1 194 ? -6.501 22.173 13.147 1.00 50.22 194 ARG A N 1
ATOM 1461 C CA . ARG A 1 194 ? -7.714 21.862 12.383 1.00 50.22 194 ARG A CA 1
ATOM 1462 C C . ARG A 1 194 ? -7.343 21.779 10.902 1.00 50.22 194 ARG A C 1
ATOM 1464 O O . ARG A 1 194 ? -6.869 22.756 10.328 1.00 50.22 194 ARG A O 1
ATOM 1471 N N . THR A 1 195 ? -7.555 20.621 10.292 1.00 51.34 195 THR A N 1
ATOM 1472 C CA . THR A 1 195 ? -7.488 20.471 8.840 1.00 51.34 195 THR A CA 1
ATOM 1473 C C . THR A 1 195 ? -8.659 21.234 8.208 1.00 51.34 195 THR A C 1
ATOM 1475 O O . THR A 1 195 ? -9.784 21.146 8.706 1.00 51.34 195 THR A O 1
ATOM 1478 N N . PRO A 1 196 ? -8.442 22.018 7.138 1.00 45.03 196 PRO A N 1
ATOM 1479 C CA . PRO A 1 196 ? -9.542 22.652 6.431 1.00 45.03 196 PRO A CA 1
ATOM 1480 C C . PRO A 1 196 ? -10.298 21.603 5.607 1.00 45.03 196 PRO A C 1
ATOM 1482 O O . PRO A 1 196 ? -9.729 20.918 4.758 1.00 45.03 196 PRO A O 1
ATOM 1485 N N . THR A 1 197 ? -11.597 21.492 5.872 1.00 54.28 197 THR A N 1
ATOM 1486 C CA . THR A 1 197 ? -12.581 20.769 5.061 1.00 54.28 197 THR A CA 1
ATOM 1487 C C . THR A 1 197 ? -12.502 21.238 3.601 1.00 54.28 197 THR A C 1
ATOM 1489 O O . THR A 1 197 ? -12.632 22.442 3.365 1.00 54.28 197 THR A O 1
ATOM 1492 N N . PRO A 1 198 ? -12.334 20.357 2.597 1.00 43.78 198 PRO A N 1
ATOM 1493 C CA . PRO A 1 198 ? -12.457 20.779 1.209 1.00 43.78 198 PRO A CA 1
ATOM 1494 C C . PRO A 1 198 ? -13.918 21.141 0.921 1.00 43.78 198 PRO A C 1
ATOM 1496 O O . PRO A 1 198 ? -14.824 20.310 1.020 1.00 43.78 198 PRO A O 1
ATOM 1499 N N . ALA A 1 199 ? -14.143 22.414 0.595 1.00 41.34 199 ALA A N 1
ATOM 1500 C CA . ALA A 1 199 ? -15.434 22.930 0.179 1.00 41.34 199 ALA A CA 1
ATOM 1501 C C . ALA A 1 199 ? -15.888 22.230 -1.109 1.00 41.34 199 ALA A C 1
ATOM 1503 O O . ALA A 1 199 ? -15.213 22.240 -2.137 1.00 41.34 199 ALA A O 1
ATOM 1504 N N . ARG A 1 200 ? -17.064 21.618 -1.021 1.00 44.53 200 ARG A N 1
ATOM 1505 C CA . ARG A 1 200 ? -17.799 20.979 -2.106 1.00 44.53 200 ARG A CA 1
ATOM 1506 C C . ARG A 1 200 ? -18.407 22.084 -2.982 1.00 44.53 200 ARG A C 1
ATOM 1508 O O . ARG A 1 200 ? -19.470 22.601 -2.655 1.00 44.53 200 ARG A O 1
ATOM 1515 N N . SER A 1 201 ? -17.741 22.482 -4.064 1.00 40.16 201 SER A N 1
ATOM 1516 C CA . SER A 1 201 ? -18.311 23.408 -5.049 1.00 40.16 201 SER A CA 1
ATOM 1517 C C . SER A 1 201 ? -19.099 22.638 -6.114 1.00 40.16 201 SER A C 1
ATOM 1519 O O . SER A 1 201 ? -18.564 22.119 -7.089 1.00 40.16 201 SER A O 1
ATOM 1521 N N . PHE A 1 202 ? -20.415 22.576 -5.919 1.00 41.38 202 PHE A N 1
ATOM 1522 C CA . PHE A 1 202 ? -21.365 22.431 -7.017 1.00 41.38 202 PHE A CA 1
ATOM 1523 C C . PHE A 1 202 ? -21.507 23.793 -7.705 1.00 41.38 202 PHE A C 1
ATOM 1525 O O . PHE A 1 202 ? -21.963 24.729 -7.059 1.00 41.38 202 PHE A O 1
ATOM 1532 N N . ALA A 1 203 ? -21.119 23.892 -8.980 1.00 35.62 203 ALA A N 1
ATOM 1533 C CA . ALA A 1 203 ? -21.791 24.667 -10.037 1.00 35.62 203 ALA A CA 1
ATOM 1534 C C . ALA A 1 203 ? -20.839 24.892 -11.222 1.00 35.62 203 ALA A C 1
ATOM 1536 O O . ALA A 1 203 ? -19.960 25.741 -11.168 1.00 35.62 203 ALA A O 1
ATOM 1537 N N . HIS A 1 204 ? -21.049 24.149 -12.309 1.00 34.00 204 HIS A N 1
ATOM 1538 C CA . HIS A 1 204 ? -21.284 24.736 -13.630 1.00 34.00 204 HIS A CA 1
ATOM 1539 C C . HIS A 1 204 ? -21.786 23.638 -14.571 1.00 34.00 204 HIS A C 1
ATOM 1541 O O . HIS A 1 204 ? -21.026 22.935 -15.229 1.00 34.00 204 HIS A O 1
ATOM 1547 N N . ALA A 1 205 ? -23.109 23.500 -14.624 1.00 37.66 205 ALA A N 1
ATOM 1548 C CA . ALA A 1 205 ? -23.788 22.958 -15.786 1.00 37.66 205 ALA A CA 1
ATOM 1549 C C . ALA A 1 205 ? -24.011 24.111 -16.774 1.00 37.66 205 ALA A C 1
ATOM 1551 O O . ALA A 1 205 ? -24.677 25.084 -16.420 1.00 37.66 205 ALA A O 1
ATOM 1552 N N . ARG A 1 206 ? -23.492 24.002 -18.004 1.00 35.88 206 ARG A N 1
ATOM 1553 C CA . ARG A 1 206 ? -24.179 24.538 -19.189 1.00 35.88 206 ARG A CA 1
ATOM 1554 C C . ARG A 1 206 ? -23.689 23.892 -20.490 1.00 35.88 206 ARG A C 1
ATOM 1556 O O . ARG A 1 206 ? -22.559 24.095 -20.909 1.00 35.88 206 ARG A O 1
ATOM 1563 N N . ALA A 1 207 ? -24.638 23.200 -21.117 1.00 36.75 207 ALA A N 1
ATOM 1564 C CA . ALA A 1 207 ? -24.863 23.053 -22.553 1.00 36.75 207 ALA A CA 1
ATOM 1565 C C . ALA A 1 207 ? -23.788 22.383 -23.430 1.00 36.75 207 ALA A C 1
ATOM 1567 O O . ALA A 1 207 ? -22.859 23.021 -23.916 1.00 36.75 207 ALA A O 1
ATOM 1568 N N . LYS A 1 208 ? -24.098 21.153 -23.853 1.00 38.75 208 LYS A N 1
ATOM 1569 C CA . LYS A 1 208 ? -24.304 20.909 -25.286 1.00 38.75 208 LYS A CA 1
ATOM 1570 C C . LYS A 1 208 ? -25.389 19.853 -25.494 1.00 38.75 208 LYS A C 1
ATOM 1572 O O . LYS A 1 208 ? -25.158 18.659 -25.350 1.00 38.75 208 LYS A O 1
ATOM 1577 N N . GLU A 1 209 ? -26.584 20.345 -25.798 1.00 38.84 209 GLU A N 1
ATOM 1578 C CA . GLU A 1 209 ? -27.589 19.609 -26.555 1.00 38.84 209 GLU A CA 1
ATOM 1579 C C . GLU A 1 209 ? -27.063 19.331 -27.969 1.00 38.84 209 GLU A C 1
ATOM 1581 O O . GLU A 1 209 ? -26.311 20.134 -28.529 1.00 38.84 209 GLU A O 1
ATOM 1586 N N . GLY A 1 210 ? -27.518 18.226 -28.557 1.00 35.81 210 GLY A N 1
ATOM 1587 C CA . GLY A 1 210 ? -27.484 18.015 -30.001 1.00 35.81 210 GLY A CA 1
ATOM 1588 C C . GLY A 1 210 ? -26.978 16.636 -30.394 1.00 35.81 210 GLY A C 1
ATOM 1589 O O . GLY A 1 210 ? -25.786 16.460 -30.621 1.00 35.81 210 GLY A O 1
ATOM 1590 N N . GLY A 1 211 ? -27.887 15.668 -30.520 1.00 34.66 211 GLY A N 1
ATOM 1591 C CA . GLY A 1 211 ? -27.557 14.370 -31.109 1.00 34.66 211 GLY A CA 1
ATOM 1592 C C . GLY A 1 211 ? -28.625 13.305 -30.914 1.00 34.66 211 GLY A C 1
ATOM 1593 O O . GLY A 1 211 ? -28.345 12.251 -30.356 1.00 34.66 211 GLY A O 1
ATOM 1594 N N . ALA A 1 212 ? -29.853 13.601 -31.339 1.00 39.50 212 ALA A N 1
ATOM 1595 C CA . ALA A 1 212 ? -30.903 12.610 -31.524 1.00 39.50 212 ALA A CA 1
ATOM 1596 C C . ALA A 1 212 ? -30.453 11.514 -32.506 1.00 39.50 212 ALA A C 1
ATOM 1598 O O . ALA A 1 212 ? -29.789 11.809 -33.499 1.00 39.50 212 ALA A O 1
ATOM 1599 N N . GLY A 1 213 ? -30.858 10.269 -32.260 1.00 37.12 213 GLY A N 1
ATOM 1600 C CA . GLY A 1 213 ? -30.614 9.181 -33.204 1.00 37.12 213 GLY A CA 1
ATOM 1601 C C . GLY A 1 213 ? -30.910 7.800 -32.647 1.00 37.12 213 GLY A C 1
ATOM 1602 O O . GLY A 1 213 ? -30.023 6.959 -32.571 1.00 37.12 213 GLY A O 1
ATOM 1603 N N . ALA A 1 214 ? -32.158 7.574 -32.243 1.00 37.72 214 ALA A N 1
ATOM 1604 C CA . ALA A 1 214 ? -32.686 6.235 -32.042 1.00 37.72 214 ALA A CA 1
ATOM 1605 C C . ALA A 1 214 ? -32.609 5.433 -33.354 1.00 37.72 214 ALA A C 1
ATOM 1607 O O . ALA A 1 214 ? -33.084 5.899 -34.386 1.00 37.72 214 ALA A O 1
ATOM 1608 N N . ALA A 1 215 ? -32.080 4.213 -33.293 1.00 41.59 215 ALA A N 1
ATOM 1609 C CA . ALA A 1 215 ? -32.383 3.166 -34.260 1.00 41.59 215 ALA A CA 1
ATOM 1610 C C . ALA A 1 215 ? -32.289 1.807 -33.560 1.00 41.59 215 ALA A C 1
ATOM 1612 O O . ALA A 1 215 ? -31.217 1.231 -33.390 1.00 41.59 215 ALA A O 1
ATOM 1613 N N . ALA A 1 216 ? -33.449 1.331 -33.118 1.00 40.72 216 ALA A N 1
ATOM 1614 C CA . ALA A 1 216 ? -33.687 -0.073 -32.853 1.00 40.72 216 ALA A CA 1
ATOM 1615 C C . ALA A 1 216 ? -33.745 -0.832 -34.190 1.00 40.72 216 ALA A C 1
ATOM 1617 O O . ALA A 1 216 ? -34.466 -0.417 -35.095 1.00 40.72 216 ALA A O 1
ATOM 1618 N N . ALA A 1 217 ? -33.026 -1.948 -34.290 1.00 44.47 217 ALA A N 1
ATOM 1619 C CA . ALA A 1 217 ? -33.295 -3.034 -35.234 1.00 44.47 217 ALA A CA 1
ATOM 1620 C C . ALA A 1 217 ? -32.744 -4.329 -34.604 1.00 44.47 217 ALA A C 1
ATOM 1622 O O . ALA A 1 217 ? -31.548 -4.431 -34.351 1.00 44.47 217 ALA A O 1
ATOM 1623 N N . THR A 1 218 ? -33.586 -5.168 -33.991 1.00 41.91 218 THR A N 1
ATOM 1624 C CA . THR A 1 218 ? -34.111 -6.426 -34.567 1.00 41.91 218 THR A CA 1
ATOM 1625 C C . THR A 1 218 ? -33.076 -7.273 -35.310 1.00 41.91 218 THR A C 1
ATOM 1627 O O . THR A 1 218 ? -32.545 -6.879 -36.340 1.00 41.91 218 THR A O 1
ATOM 1630 N N . GLY A 1 219 ? -32.858 -8.491 -34.808 1.00 40.56 219 GLY A N 1
ATOM 1631 C CA . GLY A 1 219 ? -32.006 -9.481 -35.462 1.00 40.56 219 GLY A CA 1
ATOM 1632 C C . GLY A 1 219 ? -31.899 -10.789 -34.689 1.00 40.56 219 GLY A C 1
ATOM 1633 O O . GLY A 1 219 ? -30.809 -11.189 -34.300 1.00 40.56 219 GLY A O 1
ATOM 1634 N N . ALA A 1 220 ? -33.041 -11.433 -34.436 1.00 46.44 220 ALA A N 1
ATOM 1635 C CA . ALA A 1 220 ? -33.082 -12.852 -34.110 1.00 46.44 220 ALA A CA 1
ATOM 1636 C C . ALA A 1 220 ? -32.566 -13.656 -35.315 1.00 46.44 220 ALA A C 1
ATOM 1638 O O . ALA A 1 220 ? -32.951 -13.381 -36.450 1.00 46.44 220 ALA A O 1
ATOM 1639 N N . GLY A 1 221 ? -31.722 -14.651 -35.065 1.00 42.00 221 GLY A N 1
ATOM 1640 C CA . GLY A 1 221 ? -31.194 -15.538 -36.095 1.00 42.00 221 GLY A CA 1
ATOM 1641 C C . GLY A 1 221 ? -30.682 -16.819 -35.464 1.00 42.00 221 GLY A C 1
ATOM 1642 O O . GLY A 1 221 ? -29.491 -16.959 -35.215 1.00 42.00 221 GLY A O 1
ATOM 1643 N N . GLY A 1 222 ? -31.613 -17.714 -35.145 1.00 43.44 222 GLY A N 1
ATOM 1644 C CA . GLY A 1 222 ? -31.328 -19.112 -34.865 1.00 43.44 222 GLY A CA 1
ATOM 1645 C C . GLY A 1 222 ? -31.583 -19.973 -36.102 1.00 43.44 222 GLY A C 1
ATOM 1646 O O . GLY A 1 222 ? -32.339 -19.584 -36.991 1.00 43.44 222 GLY A O 1
ATOM 1647 N N . THR A 1 223 ? -31.016 -21.178 -36.042 1.00 48.00 223 THR A N 1
ATOM 1648 C CA . THR A 1 223 ? -31.188 -22.371 -36.896 1.00 48.00 223 THR A CA 1
ATOM 1649 C C . THR A 1 223 ? -30.319 -22.486 -38.151 1.00 48.00 223 THR A C 1
ATOM 1651 O O . THR A 1 223 ? -30.262 -21.584 -38.983 1.00 48.00 223 THR A O 1
ATOM 1654 N N . GLY A 1 224 ? -29.661 -23.650 -38.243 1.00 41.81 224 GLY A N 1
ATOM 1655 C CA . GLY A 1 224 ? -28.756 -24.101 -39.297 1.00 41.81 224 GLY A CA 1
ATOM 1656 C C . GLY A 1 224 ? -27.709 -25.040 -38.723 1.00 41.81 224 GLY A C 1
ATOM 1657 O O . GLY A 1 224 ? -26.565 -24.572 -38.566 1.00 41.81 224 GLY A O 1
#

S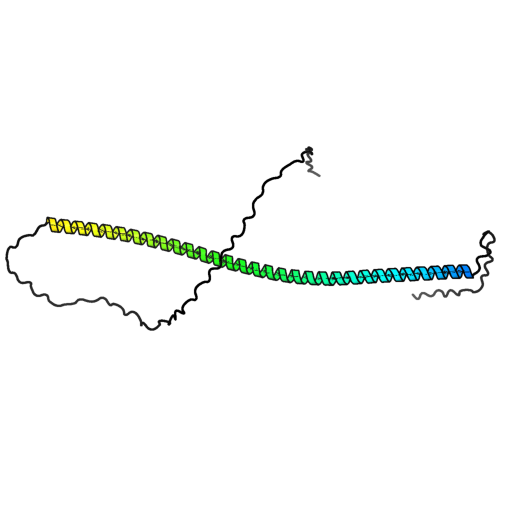equence (224 aa):
VQATLAKATWAEGASLAAPAWVPGCAGMGVNTVAELRRGLAEFSSLELANHRADFGRRAQKLSQLETAFDRMAHELARREMEVNRRVDDVARRESAVAAKEAALVRREMDSERQAEDLAQREMALAAGAEALAQEELLLHAAGPCGQAGGGAQPAEWPPEILERPDIKESPDSKERPDIKIKASTAPKMTPIMRTPTPARSFAHARAKEGGAGAAAATGAGGTG